Protein 3SL1 (pdb70)

B-factor: mean 31.3, std 12.54, range [13.04, 106.68]

Secondary structure (DSSP, 8-state):
-EEEEEEE---TTSS--SGGGHHHHHHHHTHHHHHHHTT-EEEEEEE----B---STTHHHHHHHHHHHHHHHHHHHTTT-EEEEEESSGGGHHHHHHHHHHH-TT-EEEEE-SS-----TTT-SS--GGGTHHHHHTT---SB-TT-GGGTTSPPPPGGGEEEEEE----HHHHHHHHHTT-EEEEHHHHHHHHHHHHHHHHHHHH-TTS-S-EEEEEEGGGB-TTT---SSS--SS-B-HHHHHHHHHHHHHHS-EEEEEEE---GGG-------TT--SS--TT--HHHHHHHHHHHHHTT----

GO terms:
  GO:0030145 manganese ion binding (F, IDA)
  GO:0042802 identical protein binding (F, IDA)
  GO:0004053 arginase activity (F, IDA)
  GO:0000050 urea cycle (P, IDA)
  GO:0004053 arginase activity (F, EXP)

Sequence (308 aa):
KNVSIIGSPLAAGQPLGGVQLACCDDLRKLGLHNVIDDVLGWKYEDIGNIDNCYYDNIRNIKEIGIFSKNNLFDTMSNELRKKNFVLNIGGDHGVAFSSILSSLQMYQNLRVIWIDAHGDINIPETSPSGNYHGMTLAHTLGLFKKKVPYFEWSENLTYLKPENTAIIIGIRDDIDAYEKIILKKCNINYYTIFDIEKKNGIYNTICTALEKIDPNSNCPIHISLDIDSVDNNVFAPGTGTVAKGGLNYREINLLMMKILAETKRVVSMDLVEYNPSLDEVDKKVHGDSLPILDNATKTGKLCLELIARVLGYDIV

Organism: Plasmodium falciparum (isolate 3D7) (NCBI:txid36329)

Foldseek 3Di:
DEEEEEEEAAAFLDDDHQFSCQVVLLVVQPLPLLCVVLPYHYDYPDYQDWCEDPLATPLQRLLQSLVSLLVVLLVVVVVLHQYEYEYDAQSNVLSVVLSNCQVFVLEAEEEEAQEDLCDESVGDPHSRNSSRNLVVQQVNHDHHYPSNPVVVPTDGDQLQRYEYELYDDYDPVRVVVCVVSPHHYAYLVNCVVPNLVVVLVVVCCRNPVPLPGAYEYEAELLLEACVQQQQFDDHDHRHHYLVNLLVNLLVLLVSVRYRYYYYHGGRQVRFAWPDDDPVLPRSTPGGRGRNSSSVSSSVSSSSPDDDD

CATH classification: 3.40.800.10

Nearest PDB structures (foldseek):
  3mmr-assembly1_A  TM=1.003E+00  e=9.194E-62  Plasmodium falciparum 3D7
  8rim-assembly1_B  TM=9.109E-01  e=2.686E-29  Homo sapiens
  4q3p-assembly4_D  TM=8.895E-01  e=3.005E-29  Schistosoma mansoni
  4q41-assembly4_D  TM=8.906E-01  e=3.980E-28  Schistosoma mansoni
  4q3r-assembly4_D  TM=8.825E-01  e=2.146E-28  Schistosoma mansoni

Structure (mmCIF, N/CA/C/O backbone):
data_3SL1
#
_entry.id   3SL1
#
_cell.length_a   113.181
_cell.length_b   113.181
_cell.length_c   229.616
_cell.angle_alpha   90.00
_cell.angle_beta   90.00
_cell.angle_gamma   120.00
#
_symmetry.space_group_name_H-M   'H 3 2'
#
loop_
_entity.id
_entity.type
_entity.pdbx_description
1 polymer Arginase
2 non-polymer 'MANGANESE (II) ION'
3 non-polymer 6-(dihydroxyboranyl)-2-methyl-L-norleucine
4 water water
#
loop_
_atom_site.group_PDB
_atom_site.id
_atom_site.type_symbol
_atom_site.label_atom_id
_atom_site.label_alt_id
_atom_site.label_comp_id
_atom_site.label_asym_id
_atom_site.label_entity_id
_atom_site.label_seq_id
_atom_site.pdbx_PDB_ins_code
_atom_site.Cartn_x
_atom_site.Cartn_y
_atom_site.Cartn_z
_atom_site.occupancy
_atom_site.B_iso_or_equiv
_atom_site.auth_seq_id
_atom_site.auth_comp_id
_atom_site.auth_asym_id
_atom_site.auth_atom_id
_atom_site.pdbx_PDB_model_num
ATOM 1 N N . LYS A 1 24 ? 66.104 0.814 11.381 1.00 57.53 22 LYS A N 1
ATOM 2 C CA . LYS A 1 24 ? 66.084 -0.080 12.534 1.00 48.15 22 LYS A CA 1
ATOM 3 C C . LYS A 1 24 ? 65.751 0.662 13.827 1.00 44.63 22 LYS A C 1
ATOM 4 O O . LYS A 1 24 ? 66.543 0.670 14.774 1.00 40.04 22 LYS A O 1
ATOM 10 N N . ASN A 1 25 ? 64.577 1.284 13.859 1.00 42.70 23 ASN A N 1
ATOM 11 C CA . ASN A 1 25 ? 64.085 1.945 15.061 1.00 40.63 23 ASN A CA 1
ATOM 12 C C . ASN A 1 25 ? 62.776 1.330 15.500 1.00 34.27 23 ASN A C 1
ATOM 13 O O . ASN A 1 25 ? 61.864 1.161 14.687 1.00 35.98 23 ASN A O 1
ATOM 18 N N . VAL A 1 26 ? 62.678 0.992 16.780 1.00 25.77 24 VAL A N 1
ATOM 19 C CA . VAL A 1 26 ? 61.431 0.451 17.304 1.00 28.70 24 VAL A CA 1
ATOM 20 C C . VAL A 1 26 ? 60.868 1.338 18.411 1.00 31.09 24 VAL A C 1
ATOM 21 O O . VAL A 1 26 ? 61.587 1.745 19.327 1.00 34.92 24 VAL A O 1
ATOM 25 N N . SER A 1 27 ? 59.582 1.653 18.303 1.00 24.12 25 SER A N 1
ATOM 26 C CA . SER A 1 27 ? 58.863 2.317 19.383 1.00 25.42 25 SER A CA 1
ATOM 27 C C . SER A 1 27 ? 58.213 1.243 20.240 1.00 25.00 25 SER A C 1
ATOM 28 O O . SER A 1 27 ? 57.513 0.368 19.721 1.00 27.88 25 SER A O 1
ATOM 31 N N . ILE A 1 28 ? 58.450 1.299 21.546 1.00 22.26 26 ILE A N 1
ATOM 32 C CA . ILE A 1 28 ? 57.844 0.347 22.474 1.00 24.29 26 ILE A CA 1
ATOM 33 C C . ILE A 1 28 ? 56.672 0.997 23.191 1.00 25.56 26 ILE A C 1
ATOM 34 O O . ILE A 1 28 ? 56.832 2.029 23.831 1.00 25.78 26 ILE A O 1
ATOM 39 N N . ILE A 1 29 ? 55.494 0.394 23.079 1.00 22.28 27 ILE A N 1
ATOM 40 C CA . ILE A 1 29 ? 54.321 0.895 23.776 1.00 24.26 27 ILE A CA 1
ATOM 41 C C . ILE A 1 29 ? 53.808 -0.179 24.730 1.00 23.70 27 ILE A C 1
ATOM 42 O O . ILE A 1 29 ? 53.477 -1.287 24.300 1.00 25.48 27 ILE A O 1
ATOM 47 N N . GLY A 1 30 ? 53.742 0.146 26.016 1.00 25.75 28 GLY A N 1
ATOM 48 C CA . GLY A 1 30 ? 53.140 -0.760 26.981 1.00 27.27 28 GLY A CA 1
ATOM 49 C C . GLY A 1 30 ? 51.646 -0.500 27.039 1.00 26.03 28 GLY A C 1
ATOM 50 O O . GLY A 1 30 ? 51.230 0.625 27.289 1.00 27.71 28 GLY A O 1
ATOM 51 N N . SER A 1 31 ? 50.839 -1.533 26.802 1.00 25.05 29 SER A N 1
ATOM 52 C CA . SER A 1 31 ? 49.382 -1.401 26.845 1.00 22.24 29 SER A CA 1
ATOM 53 C C . SER A 1 31 ? 48.771 -2.347 27.882 1.00 24.96 29 SER A C 1
ATOM 54 O O . SER A 1 31 ? 48.210 -3.376 27.534 1.00 20.57 29 SER A O 1
ATOM 57 N N . PRO A 1 32 ? 48.856 -1.977 29.165 1.00 26.32 30 PRO A N 1
ATOM 58 C CA . PRO A 1 32 ? 48.498 -2.887 30.261 1.00 30.93 30 PRO A CA 1
ATOM 59 C C . PRO A 1 32 ? 46.994 -3.024 30.503 1.00 37.34 30 PRO A C 1
ATOM 60 O O . PRO A 1 32 ? 46.568 -3.055 31.653 1.00 39.46 30 PRO A O 1
ATOM 64 N N . LEU A 1 33 ? 46.209 -3.127 29.439 1.00 28.46 31 LEU A N 1
ATOM 65 C CA . LEU A 1 33 ? 44.761 -3.288 29.566 1.00 26.20 31 LEU A CA 1
ATOM 66 C C . LEU A 1 33 ? 44.394 -4.707 30.008 1.00 27.50 31 LEU A C 1
ATOM 67 O O . LEU A 1 33 ? 44.793 -5.682 29.379 1.00 25.44 31 LEU A O 1
ATOM 72 N N . ALA A 1 34 ? 43.620 -4.834 31.080 1.00 25.42 32 ALA A N 1
ATOM 73 C CA . ALA A 1 34 ? 43.247 -6.170 31.535 1.00 29.07 32 ALA A CA 1
ATOM 74 C C . ALA A 1 34 ? 41.728 -6.354 31.554 1.00 37.39 32 ALA A C 1
ATOM 75 O O . ALA A 1 34 ? 41.217 -7.322 32.099 1.00 46.20 32 ALA A O 1
ATOM 77 N N . ALA A 1 35 ? 41.017 -5.416 30.941 1.00 42.88 33 ALA A N 1
ATOM 78 C CA . ALA A 1 35 ? 39.562 -5.342 31.062 1.00 43.12 33 ALA A CA 1
ATOM 79 C C . ALA A 1 35 ? 38.796 -6.202 30.063 1.00 38.92 33 ALA A C 1
ATOM 80 O O . ALA A 1 35 ? 37.583 -6.371 30.191 1.00 44.07 33 ALA A O 1
ATOM 82 N N . GLY A 1 36 ? 39.496 -6.737 29.066 1.00 37.26 34 GLY A N 1
ATOM 83 C CA . GLY A 1 36 ? 38.867 -7.590 28.070 1.00 32.51 34 GLY A CA 1
ATOM 84 C C . GLY A 1 36 ? 38.572 -8.991 28.562 1.00 47.16 34 GLY A C 1
ATOM 85 O O . GLY A 1 36 ? 37.899 -9.755 27.865 1.00 43.73 34 GLY A O 1
ATOM 86 N N . GLN A 1 37 ? 39.065 -9.336 29.756 1.00 30.28 35 GLN A N 1
ATOM 87 C CA . GLN A 1 37 ? 38.835 -10.679 30.289 1.00 41.66 35 GLN A CA 1
ATOM 88 C C . GLN A 1 37 ? 38.858 -10.666 31.807 1.00 50.42 35 GLN A C 1
ATOM 89 O O . GLN A 1 37 ? 39.283 -9.678 32.412 1.00 46.42 35 GLN A O 1
ATOM 95 N N . PRO A 1 38 ? 38.375 -11.749 32.432 1.00 68.64 36 PRO A N 1
ATOM 96 C CA . PRO A 1 38 ? 38.153 -11.734 33.882 1.00 77.96 36 PRO A CA 1
ATOM 97 C C . PRO A 1 38 ? 39.371 -11.282 34.672 1.00 73.80 36 PRO A C 1
ATOM 98 O O . PRO A 1 38 ? 39.276 -10.388 35.513 1.00 72.95 36 PRO A O 1
ATOM 102 N N . LEU A 1 39 ? 40.511 -11.894 34.385 1.00 68.13 37 LEU A N 1
ATOM 103 C CA . LEU A 1 39 ? 41.647 -11.814 35.290 1.00 63.40 37 LEU A CA 1
ATOM 104 C C . LEU A 1 39 ? 42.519 -10.582 35.145 1.00 52.52 37 LEU A C 1
ATOM 105 O O . LEU A 1 39 ? 42.646 -9.994 34.065 1.00 38.00 37 LEU A O 1
ATOM 110 N N . GLY A 1 40 ? 43.097 -10.197 36.273 1.00 46.83 38 GLY A N 1
ATOM 111 C CA . GLY A 1 40 ? 44.276 -9.373 36.295 1.00 50.71 38 GLY A CA 1
ATOM 112 C C . GLY A 1 40 ? 45.442 -10.339 36.155 1.00 52.62 38 GLY A C 1
ATOM 113 O O . GLY A 1 40 ? 45.306 -11.561 36.312 1.00 60.24 38 GLY A O 1
ATOM 114 N N . GLY A 1 41 ? 46.605 -9.774 35.883 1.00 29.96 39 GLY A N 1
ATOM 115 C CA . GLY A 1 41 ? 47.808 -10.522 35.616 1.00 24.73 39 GLY A CA 1
ATOM 116 C C . GLY A 1 41 ? 48.441 -9.899 34.378 1.00 25.61 39 GLY A C 1
ATOM 117 O O . GLY A 1 41 ? 49.582 -9.446 34.422 1.00 26.09 39 GLY A O 1
ATOM 118 N N . VAL A 1 42 ? 47.686 -9.842 33.284 1.00 23.23 40 VAL A N 1
ATOM 119 C CA . VAL A 1 42 ? 48.251 -9.340 32.022 1.00 21.18 40 VAL A CA 1
ATOM 120 C C . VAL A 1 42 ? 48.658 -7.881 32.110 1.00 23.15 40 VAL A C 1
ATOM 121 O O . VAL A 1 42 ? 49.482 -7.423 31.326 1.00 24.52 40 VAL A O 1
ATOM 125 N N . GLN A 1 43 ? 48.095 -7.149 33.070 1.00 24.31 41 GLN A N 1
ATOM 126 C CA . GLN A 1 43 ? 48.445 -5.745 33.243 1.00 22.01 41 GLN A CA 1
ATOM 127 C C . GLN A 1 43 ? 49.904 -5.630 33.686 1.00 28.14 41 GLN A C 1
ATOM 128 O O . GLN A 1 43 ? 50.502 -4.559 33.618 1.00 28.79 41 GLN A O 1
ATOM 134 N N . LEU A 1 44 ? 50.476 -6.743 34.134 1.00 27.06 42 LEU A N 1
ATOM 135 C CA . LEU A 1 44 ? 51.847 -6.752 34.642 1.00 23.76 42 LEU A CA 1
ATOM 136 C C . LEU A 1 44 ? 52.864 -7.109 33.563 1.00 27.87 42 LEU A C 1
ATOM 137 O O . LEU A 1 44 ? 54.066 -7.012 33.787 1.00 25.89 42 LEU A O 1
ATOM 142 N N . ALA A 1 45 ? 52.379 -7.519 32.398 1.00 24.98 43 ALA A N 1
ATOM 143 C CA . ALA A 1 45 ? 53.242 -8.076 31.356 1.00 25.45 43 ALA A CA 1
ATOM 144 C C . ALA A 1 45 ? 54.286 -7.114 30.810 1.00 29.00 43 ALA A C 1
ATOM 145 O O . ALA A 1 45 ? 55.443 -7.492 30.637 1.00 25.44 43 ALA A O 1
ATOM 147 N N . CYS A 1 46 ? 53.881 -5.882 30.518 1.00 23.27 44 CYS A N 1
ATOM 148 C CA A CYS A 1 46 ? 54.765 -4.891 29.910 0.70 28.44 44 CYS A CA 1
ATOM 149 C CA B CYS A 1 46 ? 54.810 -4.960 29.880 0.30 27.73 44 CYS A CA 1
ATOM 150 C C . CYS A 1 46 ? 55.999 -4.634 30.779 1.00 30.87 44 CYS A C 1
ATOM 151 O O . CYS A 1 46 ? 57.138 -4.689 30.323 1.00 27.10 44 CYS A O 1
ATOM 156 N N . ASP A 1 47 ? 55.758 -4.335 32.051 1.00 24.33 45 ASP A N 1
ATOM 157 C CA . ASP A 1 47 ? 56.868 -4.039 32.946 1.00 25.16 45 ASP A CA 1
ATOM 158 C C . ASP A 1 47 ? 57.691 -5.293 33.226 1.00 31.87 45 ASP A C 1
ATOM 159 O O . ASP A 1 47 ? 58.898 -5.213 33.445 1.00 27.20 45 ASP A O 1
ATOM 164 N N . ASP A 1 48 ? 57.043 -6.455 33.209 1.00 26.51 46 ASP A N 1
ATOM 165 C CA . ASP A 1 48 ? 57.775 -7.702 33.414 1.00 29.16 46 ASP A CA 1
ATOM 166 C C . ASP A 1 48 ? 58.781 -7.947 32.289 1.00 26.01 46 ASP A C 1
ATOM 167 O O . ASP A 1 48 ? 59.927 -8.320 32.537 1.00 27.57 46 ASP A O 1
ATOM 172 N N . LEU A 1 49 ? 58.356 -7.740 31.046 1.00 24.01 47 LEU A N 1
ATOM 173 C CA . LEU A 1 49 ? 59.271 -7.937 29.927 1.00 19.77 47 LEU A CA 1
ATOM 174 C C . LEU A 1 49 ? 60.420 -6.935 29.944 1.00 21.85 47 LEU A C 1
ATOM 175 O O . LEU A 1 49 ? 61.540 -7.257 29.554 1.00 25.83 47 LEU A O 1
ATOM 180 N N . ARG A 1 50 ? 60.147 -5.714 30.390 1.00 22.68 48 ARG A N 1
ATOM 181 C CA . ARG A 1 50 ? 61.218 -4.742 30.570 1.00 21.42 48 ARG A CA 1
ATOM 182 C C . ARG A 1 50 ? 62.209 -5.235 31.636 1.00 30.05 48 ARG A C 1
ATOM 183 O O . ARG A 1 50 ? 63.429 -5.189 31.451 1.00 27.15 48 ARG A O 1
ATOM 191 N N . LYS A 1 51 ? 61.676 -5.713 32.752 1.00 27.37 49 LYS A N 1
ATOM 192 C CA . LYS A 1 51 ? 62.520 -6.224 33.833 1.00 33.15 49 LYS A CA 1
ATOM 193 C C . LYS A 1 51 ? 63.377 -7.402 33.361 1.00 30.06 49 LYS A C 1
ATOM 194 O O . LYS A 1 51 ? 64.530 -7.548 33.764 1.00 27.27 49 LYS A O 1
ATOM 200 N N . LEU A 1 52 ? 62.812 -8.240 32.499 1.00 24.25 50 LEU A N 1
ATOM 201 C CA . LEU A 1 52 ? 63.521 -9.426 32.023 1.00 26.48 50 LEU A CA 1
ATOM 202 C C . LEU A 1 52 ? 64.614 -9.108 31.002 1.00 33.45 50 LEU A C 1
ATOM 203 O O . LEU A 1 52 ? 65.477 -9.946 30.732 1.00 32.11 50 LEU A O 1
ATOM 208 N N . GLY A 1 53 ? 64.560 -7.914 30.416 1.00 26.33 51 GLY A N 1
ATOM 209 C CA . GLY A 1 53 ? 65.645 -7.442 29.572 1.00 25.64 51 GLY A CA 1
ATOM 210 C C . GLY A 1 53 ? 65.264 -6.992 28.166 1.00 27.48 51 GLY A C 1
ATOM 211 O O . GLY A 1 53 ? 66.096 -7.025 27.268 1.00 27.84 51 GLY A O 1
ATOM 212 N N . LEU A 1 54 ? 64.018 -6.570 27.972 1.00 27.71 52 LEU A N 1
ATOM 213 C CA . LEU A 1 54 ? 63.574 -6.083 26.660 1.00 26.36 52 LEU A CA 1
ATOM 214 C C . LEU A 1 54 ? 64.578 -5.116 26.017 1.00 24.52 52 LEU A C 1
ATOM 215 O O . LEU A 1 54 ? 64.952 -5.281 24.855 1.00 26.48 52 LEU A O 1
ATOM 220 N N . HIS A 1 55 ? 65.014 -4.105 26.764 1.00 22.31 53 HIS A N 1
ATOM 221 C CA . HIS A 1 55 ? 65.915 -3.103 26.196 1.00 28.02 53 HIS A CA 1
ATOM 222 C C . HIS A 1 55 ? 67.261 -3.697 25.773 1.00 30.29 53 HIS A C 1
ATOM 223 O O . HIS A 1 55 ? 67.767 -3.403 24.688 1.00 28.97 53 HIS A O 1
ATOM 230 N N . ASN A 1 56 ? 67.842 -4.520 26.640 1.00 30.84 54 ASN A N 1
ATOM 231 C CA . ASN A 1 56 ? 69.112 -5.165 26.340 1.00 30.40 54 ASN A CA 1
ATOM 232 C C . ASN A 1 56 ? 69.013 -6.048 25.100 1.00 29.09 54 ASN A C 1
ATOM 233 O O . ASN A 1 56 ? 69.913 -6.056 24.266 1.00 30.94 54 ASN A O 1
ATOM 238 N N . VAL A 1 57 ? 67.913 -6.786 24.984 1.00 27.51 55 VAL A N 1
ATOM 239 C CA . VAL A 1 57 ? 67.676 -7.630 23.814 1.00 24.42 55 VAL A CA 1
ATOM 240 C C . VAL A 1 57 ? 67.634 -6.812 22.520 1.00 29.87 55 VAL A C 1
ATOM 241 O O . VAL A 1 57 ? 68.290 -7.150 21.527 1.00 29.12 55 VAL A O 1
ATOM 245 N N . ILE A 1 58 ? 66.850 -5.740 22.524 1.00 27.10 56 ILE A N 1
ATOM 246 C CA . ILE A 1 58 ? 66.779 -4.861 21.356 1.00 27.16 56 ILE A CA 1
ATOM 247 C C . ILE A 1 58 ? 68.151 -4.281 21.015 1.00 31.67 56 ILE A C 1
ATOM 248 O O . ILE A 1 58 ? 68.544 -4.239 19.843 1.00 29.71 56 ILE A O 1
ATOM 253 N N . ASP A 1 59 ? 68.877 -3.840 22.040 1.00 30.05 57 ASP A N 1
ATOM 254 C CA A ASP A 1 59 ? 70.211 -3.268 21.858 0.50 31.30 57 ASP A CA 1
ATOM 255 C CA B ASP A 1 59 ? 70.200 -3.264 21.840 0.50 31.02 57 ASP A CA 1
ATOM 256 C C . ASP A 1 59 ? 71.153 -4.258 21.180 1.00 33.88 57 ASP A C 1
ATOM 257 O O . ASP A 1 59 ? 71.829 -3.927 20.210 1.00 34.74 57 ASP A O 1
ATOM 266 N N . VAL A 1 60 ? 71.205 -5.481 21.701 1.00 30.61 58 VAL A N 1
ATOM 267 C CA . VAL A 1 60 ? 72.157 -6.456 21.177 1.00 31.82 58 VAL A CA 1
ATOM 268 C C . VAL A 1 60 ? 71.876 -6.825 19.714 1.00 35.64 58 VAL A C 1
ATOM 269 O O . VAL A 1 60 ? 72.779 -7.239 18.987 1.00 35.14 58 VAL A O 1
ATOM 273 N N . LEU A 1 61 ? 70.633 -6.650 19.276 1.00 29.66 59 LEU A N 1
ATOM 274 C CA . LEU A 1 61 ? 70.261 -6.980 17.904 1.00 28.21 59 LEU A CA 1
ATOM 275 C C . LEU A 1 61 ? 70.537 -5.835 16.933 1.00 33.73 59 LEU A C 1
ATOM 276 O O . LEU A 1 61 ? 70.241 -5.939 15.742 1.00 32.48 59 LEU A O 1
ATOM 281 N N . GLY A 1 62 ? 71.088 -4.739 17.445 1.00 35.56 60 GLY A N 1
ATOM 282 C CA . GLY A 1 62 ? 71.488 -3.634 16.594 1.00 38.03 60 GLY A CA 1
ATOM 283 C C . GLY A 1 62 ? 70.362 -2.682 16.241 1.00 39.86 60 GLY A C 1
ATOM 284 O O . GLY A 1 62 ? 70.474 -1.894 15.299 1.00 38.23 60 GLY A O 1
ATOM 285 N N . TRP A 1 63 ? 69.270 -2.758 16.995 1.00 31.80 61 TRP A N 1
ATOM 286 C CA . TRP A 1 63 ? 68.164 -1.825 16.829 1.00 33.12 61 TRP A CA 1
ATOM 287 C C . TRP A 1 63 ? 68.250 -0.705 17.860 1.00 32.62 61 TRP A C 1
ATOM 288 O O . TRP A 1 63 ? 68.831 -0.880 18.926 1.00 34.26 61 TRP A O 1
ATOM 299 N N . LYS A 1 64 ? 67.671 0.445 17.532 1.00 33.05 62 LYS A N 1
ATOM 300 C CA . LYS A 1 64 ? 67.508 1.524 18.496 1.00 33.96 62 LYS A CA 1
ATOM 301 C C . LYS A 1 64 ? 66.043 1.562 18.914 1.00 37.12 62 LYS A C 1
ATOM 302 O O . LYS A 1 64 ? 65.159 1.297 18.103 1.00 40.20 62 LYS A O 1
ATOM 308 N N . TYR A 1 65 ? 65.778 1.879 20.175 1.00 29.84 63 TYR A N 1
ATOM 309 C CA . TYR A 1 65 ? 64.398 1.915 20.642 1.00 29.66 63 TYR A CA 1
ATOM 310 C C . TYR A 1 65 ? 64.032 3.260 21.243 1.00 32.75 63 TYR A C 1
ATOM 311 O O . TYR A 1 65 ? 64.896 4.018 21.678 1.00 28.96 63 TYR A O 1
ATOM 320 N N . GLU A 1 66 ? 62.737 3.551 21.239 1.00 27.80 64 GLU A N 1
ATOM 321 C CA . GLU A 1 66 ? 62.184 4.646 22.018 1.00 27.15 64 GLU A CA 1
ATOM 322 C C . GLU A 1 66 ? 61.062 4.004 22.801 1.00 30.71 64 GLU A C 1
ATOM 323 O O . GLU A 1 66 ? 60.096 3.505 22.222 1.00 29.90 64 GLU A O 1
ATOM 329 N N . ASP A 1 67 ? 61.201 3.981 24.116 1.00 27.98 65 ASP A N 1
ATOM 330 C CA . ASP A 1 67 ? 60.191 3.361 24.956 1.00 28.84 65 ASP A CA 1
ATOM 331 C C . ASP A 1 67 ? 59.238 4.452 25.412 1.00 30.41 65 ASP A C 1
ATOM 332 O O . ASP A 1 67 ? 59.614 5.342 26.172 1.00 29.74 65 ASP A O 1
ATOM 337 N N . ILE A 1 68 ? 58.005 4.383 24.927 1.00 26.49 66 ILE A N 1
ATOM 338 C CA . ILE A 1 68 ? 57.020 5.433 25.154 1.00 34.34 66 ILE A CA 1
ATOM 339 C C . ILE A 1 68 ? 56.365 5.302 26.527 1.00 32.86 66 ILE A C 1
ATOM 340 O O . ILE A 1 68 ? 55.604 6.173 26.943 1.00 35.44 66 ILE A O 1
ATOM 345 N N . GLY A 1 69 ? 56.675 4.213 27.225 1.00 28.70 67 GLY A N 1
ATOM 346 C CA . GLY A 1 69 ? 56.099 3.938 28.534 1.00 32.43 67 GLY A CA 1
ATOM 347 C C . GLY A 1 69 ? 54.802 3.164 28.411 1.00 32.51 67 GLY A C 1
ATOM 348 O O . GLY A 1 69 ? 54.609 2.422 27.450 1.00 28.13 67 GLY A O 1
ATOM 349 N N . ASN A 1 70 ? 53.909 3.328 29.383 1.00 29.88 68 ASN A N 1
ATOM 350 C CA . ASN A 1 70 ? 52.642 2.608 29.371 1.00 29.74 68 ASN A CA 1
ATOM 351 C C . ASN A 1 70 ? 51.460 3.532 29.143 1.00 35.23 68 ASN A C 1
ATOM 352 O O . ASN A 1 70 ? 51.416 4.629 29.698 1.00 36.16 68 ASN A O 1
ATOM 357 N N . ILE A 1 71 ? 50.501 3.083 28.335 1.00 27.29 69 ILE A N 1
ATOM 358 C CA . ILE A 1 71 ? 49.238 3.785 28.196 1.00 30.28 69 ILE A CA 1
ATOM 359 C C . ILE A 1 71 ? 48.564 3.843 29.564 1.00 38.28 69 ILE A C 1
ATOM 360 O O . ILE A 1 71 ? 48.481 2.831 30.266 1.00 34.92 69 ILE A O 1
ATOM 365 N N . ASP A 1 72 ? 48.071 5.015 29.942 1.00 45.58 70 ASP A N 1
ATOM 366 C CA . ASP A 1 72 ? 47.488 5.176 31.273 1.00 65.61 70 ASP A CA 1
ATOM 367 C C . ASP A 1 72 ? 45.979 4.938 31.274 1.00 74.55 70 ASP A C 1
ATOM 368 O O . ASP A 1 72 ? 45.321 5.070 30.241 1.00 73.13 70 ASP A O 1
ATOM 373 N N . ASN A 1 73 ? 45.442 4.584 32.439 1.00 83.03 71 ASN A N 1
ATOM 374 C CA . ASN A 1 73 ? 44.004 4.375 32.600 1.00 85.52 71 ASN A CA 1
ATOM 375 C C . ASN A 1 73 ? 43.641 3.968 34.026 1.00 85.10 71 ASN A C 1
ATOM 376 O O . ASN A 1 73 ? 44.275 3.090 34.613 1.00 83.55 71 ASN A O 1
ATOM 381 N N . CYS A 1 156 ? 20.207 0.644 20.344 1.00 63.96 154 CYS A N 1
ATOM 382 C CA . CYS A 1 156 ? 21.086 1.129 19.282 1.00 63.26 154 CYS A CA 1
ATOM 383 C C . CYS A 1 156 ? 22.558 0.843 19.603 1.00 55.30 154 CYS A C 1
ATOM 384 O O . CYS A 1 156 ? 23.400 0.759 18.705 1.00 49.49 154 CYS A O 1
ATOM 387 N N . TYR A 1 157 ? 22.856 0.708 20.892 1.00 47.93 155 TYR A N 1
ATOM 388 C CA . TYR A 1 157 ? 24.184 0.334 21.360 1.00 45.62 155 TYR A CA 1
ATOM 389 C C . TYR A 1 157 ? 24.121 -1.051 21.981 1.00 48.81 155 TYR A C 1
ATOM 390 O O . TYR A 1 157 ? 23.080 -1.459 22.497 1.00 50.60 155 TYR A O 1
ATOM 399 N N . TYR A 1 158 ? 25.236 -1.775 21.936 1.00 44.82 156 TYR A N 1
ATOM 400 C CA . TYR A 1 158 ? 25.357 -2.999 22.710 1.00 41.60 156 TYR A CA 1
ATOM 401 C C . TYR A 1 158 ? 25.398 -2.625 24.183 1.00 42.19 156 TYR A C 1
ATOM 402 O O . TYR A 1 158 ? 25.956 -1.591 24.552 1.00 40.38 156 TYR A O 1
ATOM 411 N N . ASP A 1 159 ? 24.808 -3.463 25.027 1.00 41.98 157 ASP A N 1
ATOM 412 C CA . ASP A 1 159 ? 24.849 -3.232 26.463 1.00 48.24 157 ASP A CA 1
ATOM 413 C C . ASP A 1 159 ? 25.357 -4.472 27.185 1.00 48.57 157 ASP A C 1
ATOM 414 O O . ASP A 1 159 ? 25.253 -4.576 28.406 1.00 50.04 157 ASP A O 1
ATOM 419 N N . ASN A 1 160 ? 25.918 -5.407 26.424 1.00 43.48 158 ASN A N 1
ATOM 420 C CA . ASN A 1 160 ? 26.322 -6.694 26.980 1.00 41.64 158 ASN A CA 1
ATOM 421 C C . ASN A 1 160 ? 27.813 -7.021 26.823 1.00 41.51 158 ASN A C 1
ATOM 422 O O . ASN A 1 160 ? 28.197 -8.189 26.784 1.00 45.06 158 ASN A O 1
ATOM 427 N N . ILE A 1 161 ? 28.649 -5.994 26.735 1.00 35.40 159 ILE A N 1
ATOM 428 C CA . ILE A 1 161 ? 30.091 -6.202 26.701 1.00 33.94 159 ILE A CA 1
ATOM 429 C C . ILE A 1 161 ? 30.679 -5.758 28.030 1.00 37.00 159 ILE A C 1
ATOM 430 O O . ILE A 1 161 ? 30.570 -4.590 28.395 1.00 35.85 159 ILE A O 1
ATOM 435 N N . ARG A 1 162 ? 31.304 -6.678 28.760 1.00 33.70 160 ARG A N 1
ATOM 436 C CA . ARG A 1 162 ? 31.817 -6.344 30.084 1.00 35.60 160 ARG A CA 1
ATOM 437 C C . ARG A 1 162 ? 32.938 -5.317 30.028 1.00 36.87 160 ARG A C 1
ATOM 438 O O . ARG A 1 162 ? 33.768 -5.339 29.115 1.00 32.81 160 ARG A O 1
ATOM 446 N N . ASN A 1 163 ? 32.942 -4.418 31.009 1.00 34.80 161 ASN A N 1
ATOM 447 C CA . ASN A 1 163 ? 34.022 -3.456 31.206 1.00 38.48 161 ASN A CA 1
ATOM 448 C C . ASN A 1 163 ? 34.269 -2.556 29.999 1.00 41.14 161 ASN A C 1
ATOM 449 O O . ASN A 1 163 ? 35.372 -2.035 29.825 1.00 37.35 161 ASN A O 1
ATOM 454 N N . ILE A 1 164 ? 33.243 -2.356 29.179 1.00 36.09 162 ILE A N 1
ATOM 455 C CA . ILE A 1 164 ? 33.441 -1.696 27.894 1.00 35.18 162 ILE A CA 1
ATOM 456 C C . ILE A 1 164 ? 33.847 -0.225 28.025 1.00 38.07 162 ILE A C 1
ATOM 457 O O . ILE A 1 164 ? 34.537 0.312 27.163 1.00 34.24 162 ILE A O 1
ATOM 462 N N . LYS A 1 165 ? 33.424 0.437 29.096 1.00 35.46 163 LYS A N 1
ATOM 463 C CA . LYS A 1 165 ? 33.814 1.832 29.272 1.00 36.34 163 LYS A CA 1
ATOM 464 C C . LY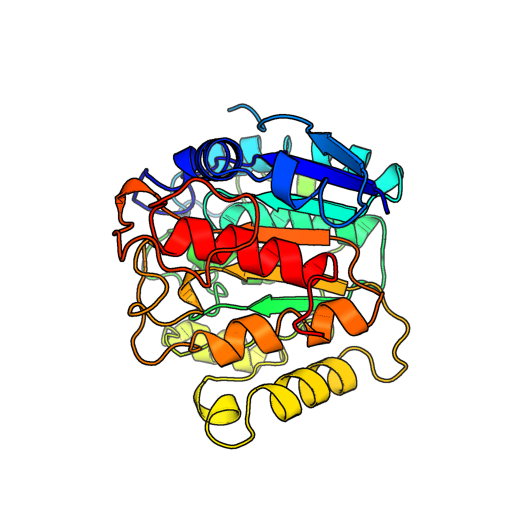S A 1 165 ? 35.328 1.950 29.397 1.00 34.73 163 LYS A C 1
ATOM 465 O O . LYS A 1 165 ? 35.957 2.742 28.694 1.00 38.73 163 LYS A O 1
ATOM 471 N N . GLU A 1 166 ? 35.903 1.164 30.301 1.00 34.86 164 GLU A N 1
ATOM 472 C CA . GLU A 1 166 ? 37.352 1.137 30.497 1.00 34.30 164 GLU A CA 1
ATOM 473 C C . GLU A 1 166 ? 38.076 0.778 29.203 1.00 31.91 164 GLU A C 1
ATOM 474 O O . GLU A 1 166 ? 39.108 1.366 28.869 1.00 29.62 164 GLU A O 1
ATOM 480 N N . ILE A 1 167 ? 37.549 -0.211 28.492 1.00 28.64 165 ILE A N 1
ATOM 481 C CA . ILE A 1 167 ? 38.169 -0.652 27.235 1.00 26.39 165 ILE A CA 1
ATOM 482 C C . ILE A 1 167 ? 38.126 0.455 26.179 1.00 30.44 165 ILE A C 1
ATOM 483 O O . ILE A 1 167 ? 39.116 0.721 25.497 1.00 28.70 165 ILE A O 1
ATOM 488 N N . GLY A 1 168 ? 36.971 1.093 26.046 1.00 30.77 166 GLY A N 1
ATOM 489 C CA . GLY A 1 168 ? 36.780 2.122 25.043 1.00 30.10 166 GLY A CA 1
ATOM 490 C C . GLY A 1 168 ? 37.662 3.330 25.287 1.00 36.24 166 GLY A C 1
ATOM 491 O O . GLY A 1 168 ? 38.268 3.878 24.362 1.00 34.74 166 GLY A O 1
ATOM 492 N N . ILE A 1 169 ? 37.736 3.749 26.543 1.00 32.60 167 ILE A N 1
ATOM 493 C CA . ILE A 1 169 ? 38.548 4.905 26.904 1.00 33.98 167 ILE A CA 1
ATOM 494 C C . ILE A 1 169 ? 40.035 4.595 26.746 1.00 35.93 167 ILE A C 1
ATOM 495 O O . ILE A 1 169 ? 40.797 5.412 26.233 1.00 31.56 167 ILE A O 1
ATOM 500 N N . PHE A 1 170 ? 40.444 3.411 27.185 1.00 30.23 168 PHE A N 1
ATOM 501 C CA . PHE A 1 170 ? 41.823 2.973 26.989 1.00 27.48 168 PHE A CA 1
ATOM 502 C C . PHE A 1 170 ? 42.176 2.923 25.494 1.00 28.30 168 PHE A C 1
ATOM 503 O O . PHE A 1 170 ? 43.266 3.322 25.087 1.00 28.66 168 PHE A O 1
ATOM 511 N N . SER A 1 171 ? 41.259 2.412 24.682 1.00 29.48 169 SER A N 1
ATOM 512 C CA . SER A 1 171 ? 41.536 2.220 23.257 1.00 26.45 169 SER A CA 1
ATOM 513 C C . SER A 1 171 ? 41.743 3.537 22.506 1.00 27.00 169 SER A C 1
ATOM 514 O O . SER A 1 171 ? 42.573 3.619 21.593 1.00 25.66 169 SER A O 1
ATOM 517 N N . LYS A 1 172 ? 40.990 4.567 22.885 1.00 27.75 170 LYS A N 1
ATOM 518 C CA . LYS A 1 172 ? 41.171 5.896 22.291 1.00 30.45 170 LYS A CA 1
ATOM 519 C C . LYS A 1 172 ? 42.605 6.362 22.566 1.00 32.40 170 LYS A C 1
ATOM 520 O O . LYS A 1 172 ? 43.302 6.830 21.668 1.00 30.51 170 LYS A O 1
ATOM 526 N N . ASN A 1 173 ? 43.041 6.230 23.819 1.00 28.42 171 ASN A N 1
ATOM 527 C CA A ASN A 1 173 ? 44.392 6.629 24.201 0.50 32.80 171 ASN A CA 1
ATOM 528 C CA B ASN A 1 173 ? 44.391 6.631 24.199 0.50 32.79 171 ASN A CA 1
ATOM 529 C C . ASN A 1 173 ? 45.461 5.854 23.425 1.00 28.06 171 ASN A C 1
ATOM 530 O O . ASN A 1 173 ? 46.407 6.439 22.893 1.00 30.90 171 ASN A O 1
ATOM 539 N N . LEU A 1 174 ? 45.316 4.534 23.361 1.00 25.20 172 LEU A N 1
ATOM 540 C CA . LEU A 1 174 ? 46.264 3.723 22.597 1.00 25.26 172 LEU A CA 1
ATOM 541 C C . LEU A 1 174 ? 46.256 4.114 21.118 1.00 26.81 172 LEU A C 1
ATOM 542 O O . LEU A 1 174 ? 47.312 4.216 20.483 1.00 25.63 172 LEU A O 1
ATOM 547 N N . PHE A 1 175 ? 45.070 4.331 20.564 1.00 26.10 173 PHE A N 1
ATOM 548 C CA . PHE A 1 175 ? 44.980 4.695 19.144 1.00 27.48 173 PHE A CA 1
ATOM 549 C C . PHE A 1 175 ? 45.760 5.973 18.859 1.00 27.85 173 PHE A C 1
ATOM 550 O O . PHE A 1 175 ? 46.549 6.039 17.910 1.00 27.43 173 PHE A O 1
ATOM 558 N N . ASP A 1 176 ? 45.540 6.984 19.692 1.00 28.28 174 ASP A N 1
ATOM 559 C CA . ASP A 1 176 ? 46.199 8.278 19.516 1.00 32.84 174 ASP A CA 1
ATOM 560 C C . ASP A 1 176 ? 47.711 8.164 19.693 1.00 33.54 174 ASP A C 1
ATOM 561 O O . ASP A 1 176 ? 48.484 8.735 18.924 1.00 28.56 174 ASP A O 1
ATOM 566 N N . THR A 1 177 ? 48.125 7.419 20.711 1.00 28.84 175 THR A N 1
ATOM 567 C CA . THR A 1 177 ? 49.544 7.245 21.009 1.00 27.09 175 THR A CA 1
ATOM 568 C C . THR A 1 177 ? 50.266 6.461 19.915 1.00 25.39 175 THR A C 1
ATOM 569 O O . THR A 1 177 ? 51.345 6.836 19.465 1.00 27.28 175 THR A O 1
ATOM 573 N N . MET A 1 178 ? 49.667 5.362 19.486 1.00 23.73 176 MET A N 1
ATOM 574 C CA . MET A 1 178 ? 50.281 4.549 18.456 1.00 26.20 176 MET A CA 1
ATOM 575 C C . MET A 1 178 ? 50.297 5.262 17.097 1.00 28.00 176 MET A C 1
ATOM 576 O O . MET A 1 178 ? 51.251 5.130 16.333 1.00 24.21 176 MET A O 1
ATOM 581 N N . SER A 1 179 ? 49.249 6.016 16.795 1.00 24.34 177 SER A N 1
ATOM 582 C CA . SER A 1 179 ? 49.222 6.753 15.530 1.00 28.49 177 SER A CA 1
ATOM 583 C C . SER A 1 179 ? 50.451 7.644 15.439 1.00 33.47 177 SER A C 1
ATOM 584 O O . SER A 1 179 ? 51.095 7.748 14.395 1.00 32.81 177 SER A O 1
ATOM 587 N N . ASN A 1 180 ? 50.768 8.291 16.552 1.00 30.56 178 ASN A N 1
ATOM 588 C CA . ASN A 1 180 ? 51.903 9.197 16.607 1.00 33.66 178 ASN A CA 1
ATOM 589 C C . ASN A 1 180 ? 53.237 8.479 16.402 1.00 27.53 178 ASN A C 1
ATOM 590 O O . ASN A 1 180 ? 54.125 9.000 15.734 1.00 31.65 178 ASN A O 1
ATOM 595 N N . GLU A 1 181 ? 53.379 7.281 16.972 1.00 25.83 179 GLU A N 1
ATOM 596 C CA . GLU A 1 181 ? 54.597 6.495 16.785 1.00 24.75 179 GLU A CA 1
ATOM 597 C C . GLU A 1 181 ? 54.719 5.974 15.362 1.00 28.20 179 GLU A C 1
ATOM 598 O O . GLU A 1 181 ? 55.816 5.925 14.808 1.00 27.37 179 GLU A O 1
ATOM 604 N N . LEU A 1 182 ? 53.594 5.552 14.788 1.00 26.07 180 LEU A N 1
ATOM 605 C CA . LEU A 1 182 ? 53.589 5.014 13.431 1.00 28.53 180 LEU A CA 1
ATOM 606 C C . LEU A 1 182 ? 54.061 6.061 12.442 1.00 28.01 180 LEU A C 1
ATOM 607 O O . LEU A 1 182 ? 54.714 5.739 11.444 1.00 31.28 180 LEU A O 1
ATOM 612 N N . ARG A 1 183 ? 53.738 7.319 12.720 1.00 27.74 181 ARG A N 1
ATOM 613 C CA . ARG A 1 183 ? 54.088 8.400 11.797 1.00 30.43 181 ARG A CA 1
ATOM 614 C C . ARG A 1 183 ? 55.594 8.621 11.734 1.00 36.01 181 ARG A C 1
ATOM 615 O O . ARG A 1 183 ? 56.096 9.184 10.769 1.00 30.25 181 ARG A O 1
ATOM 623 N N . LYS A 1 184 ? 56.315 8.149 12.747 1.00 35.29 182 LYS A N 1
ATOM 624 C CA . LYS A 1 184 ? 57.773 8.243 12.750 1.00 34.63 182 LYS A CA 1
ATOM 625 C C . LYS A 1 184 ? 58.407 7.244 11.776 1.00 33.04 182 LYS A C 1
ATOM 626 O O . LYS A 1 184 ? 59.610 7.291 11.521 1.00 33.46 182 LYS A O 1
ATOM 632 N N . LYS A 1 185 ? 57.587 6.341 11.248 1.00 26.06 183 LYS A N 1
ATOM 633 C CA . LYS A 1 185 ? 58.053 5.224 10.422 1.00 25.68 183 LYS A CA 1
ATOM 634 C C . LYS A 1 185 ? 58.970 4.246 11.177 1.00 33.30 183 LYS A C 1
ATOM 635 O O . LYS A 1 185 ? 59.776 3.537 10.572 1.00 34.34 183 LYS A O 1
ATOM 641 N N . ASN A 1 186 ? 58.823 4.218 12.501 1.00 29.70 184 ASN A N 1
ATOM 642 C CA . ASN A 1 186 ? 59.420 3.188 13.346 1.00 26.66 184 ASN A CA 1
ATOM 643 C C . ASN A 1 186 ? 58.609 1.909 13.254 1.00 28.95 184 ASN A C 1
ATOM 644 O O . ASN A 1 186 ? 57.404 1.955 13.041 1.00 26.99 184 ASN A O 1
ATOM 649 N N . PHE A 1 187 ? 59.260 0.767 13.451 1.00 22.50 185 PHE A N 1
ATOM 650 C CA . PHE A 1 187 ? 58.538 -0.452 13.768 1.00 21.51 185 PHE A CA 1
ATOM 651 C C . PHE A 1 187 ? 57.879 -0.208 15.123 1.00 23.55 185 PHE A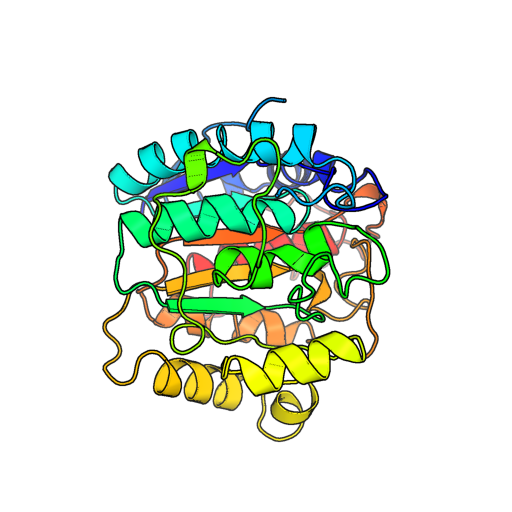 C 1
ATOM 652 O O . PHE A 1 187 ? 58.519 0.311 16.033 1.00 27.88 185 PHE A O 1
ATOM 660 N N . VAL A 1 188 ? 56.598 -0.533 15.257 1.00 19.64 186 VAL A N 1
ATOM 661 C CA . VAL A 1 188 ? 55.916 -0.293 16.532 1.00 18.99 186 VAL A CA 1
ATOM 662 C C . VAL A 1 188 ? 55.590 -1.622 17.205 1.00 23.99 186 VAL A C 1
ATOM 663 O O . VAL A 1 188 ? 54.948 -2.488 16.610 1.00 20.40 186 VAL A O 1
ATOM 667 N N . LEU A 1 189 ? 56.060 -1.777 18.438 1.00 19.57 187 LEU A N 1
ATOM 668 C CA . LEU A 1 189 ? 55.824 -2.992 19.219 1.00 18.47 187 LEU A CA 1
ATOM 669 C C . LEU A 1 189 ? 54.891 -2.670 20.374 1.00 25.40 187 LEU A C 1
ATOM 670 O O . LEU A 1 189 ? 55.258 -1.930 21.278 1.00 25.05 187 LEU A O 1
ATOM 675 N N . ASN A 1 190 ? 53.688 -3.232 20.322 1.00 19.71 188 ASN A N 1
ATOM 676 C CA . ASN A 1 190 ? 52.642 -3.006 21.304 1.00 23.33 188 ASN A CA 1
ATOM 677 C C . ASN A 1 190 ? 52.546 -4.222 22.231 1.00 20.42 188 ASN A C 1
ATOM 678 O O . ASN A 1 190 ? 52.159 -5.305 21.805 1.00 21.61 188 ASN A O 1
ATOM 683 N N . ILE A 1 191 ? 52.918 -4.050 23.494 1.00 19.14 189 ILE A N 1
ATOM 684 C CA . ILE A 1 191 ? 52.929 -5.165 24.440 1.00 19.62 189 ILE A CA 1
ATOM 685 C C . ILE A 1 191 ? 51.725 -5.061 25.385 1.00 23.11 189 ILE A C 1
ATOM 686 O O . ILE A 1 191 ? 51.622 -4.111 26.165 1.00 21.52 189 ILE A O 1
ATOM 691 N N . GLY A 1 192 ? 50.808 -6.024 25.293 1.00 21.57 190 GLY A N 1
ATOM 692 C CA . GLY A 1 192 ? 49.628 -6.056 26.151 1.00 26.16 190 GLY A CA 1
ATOM 693 C C . GLY A 1 192 ? 49.975 -6.594 27.530 1.00 23.86 190 GLY A C 1
ATOM 694 O O . GLY A 1 192 ? 51.130 -6.933 27.772 1.00 23.45 190 GLY A O 1
ATOM 695 N N . GLY A 1 193 ? 48.993 -6.704 28.427 1.00 19.37 191 GLY A N 1
ATOM 696 C CA . GLY A 1 193 ? 47.598 -6.454 28.112 1.00 20.31 191 GLY A CA 1
ATOM 697 C C . GLY A 1 193 ? 46.961 -7.679 27.467 1.00 21.41 191 GLY A C 1
ATOM 698 O O . GLY A 1 193 ? 47.656 -8.532 26.899 1.00 21.18 191 GLY A O 1
ATOM 699 N N . ASP A 1 194 ? 45.640 -7.782 27.570 1.00 22.79 192 ASP A N 1
ATOM 700 C CA . ASP A 1 194 ? 44.912 -8.838 26.878 1.00 23.66 192 ASP A CA 1
ATOM 701 C C . ASP A 1 194 ? 44.685 -8.436 25.415 1.00 21.79 192 ASP A C 1
ATOM 702 O O . ASP A 1 194 ? 45.074 -7.342 24.998 1.00 20.29 192 ASP A O 1
ATOM 707 N N . HIS A 1 195 ? 44.058 -9.306 24.637 1.00 20.17 193 HIS A N 1
ATOM 708 C CA . HIS A 1 195 ? 44.042 -9.092 23.185 1.00 18.59 193 HIS A CA 1
ATOM 709 C C . HIS A 1 195 ? 43.187 -7.912 22.768 1.00 20.59 193 HIS A C 1
ATOM 710 O O . HIS A 1 195 ? 43.186 -7.518 21.607 1.00 21.95 193 HIS A O 1
ATOM 717 N N . GLY A 1 196 ? 42.449 -7.352 23.715 1.00 22.78 194 GLY A N 1
ATOM 718 C CA . GLY A 1 196 ? 41.625 -6.202 23.422 1.00 24.11 194 GLY A CA 1
ATOM 719 C C . GLY A 1 196 ? 42.432 -5.041 22.874 1.00 26.19 194 GLY A C 1
ATOM 720 O O . GLY A 1 196 ? 41.890 -4.183 22.173 1.00 26.38 194 GLY A O 1
ATOM 721 N N . VAL A 1 197 ? 43.726 -5.000 23.188 1.00 22.44 195 VAL A N 1
ATOM 722 C CA . VAL A 1 197 ? 44.568 -3.896 22.729 1.00 22.18 195 VAL A CA 1
ATOM 723 C C . VAL A 1 197 ? 44.816 -3.936 21.215 1.00 24.36 195 VAL A C 1
ATOM 724 O O . VAL A 1 197 ? 45.327 -2.973 20.638 1.00 24.89 195 VAL A O 1
ATOM 728 N N . ALA A 1 198 ? 44.461 -5.042 20.567 1.00 18.86 196 ALA A N 1
ATOM 729 C CA . ALA A 1 198 ? 44.756 -5.179 19.137 1.00 18.23 196 ALA A CA 1
ATOM 730 C C . ALA A 1 198 ? 43.841 -4.315 18.278 1.00 22.93 196 ALA A C 1
ATOM 731 O O . ALA A 1 198 ? 44.180 -4.000 17.141 1.00 22.37 196 ALA A O 1
ATOM 733 N N . PHE A 1 199 ? 42.676 -3.942 18.805 1.00 21.12 197 PHE A N 1
ATOM 734 C CA . PHE A 1 199 ? 41.746 -3.122 18.026 1.00 21.88 197 PHE A CA 1
ATOM 735 C C . PHE A 1 199 ? 42.405 -1.805 17.613 1.00 25.06 197 PHE A C 1
ATOM 736 O O . PHE A 1 199 ? 42.500 -1.492 16.423 1.00 22.97 197 PHE A O 1
ATOM 744 N N . SER A 1 200 ? 42.880 -1.043 18.597 1.00 23.34 198 SER A N 1
ATOM 745 C CA . SER A 1 200 ? 43.486 0.261 18.319 1.00 24.79 198 SER A CA 1
ATOM 746 C C . SER A 1 200 ? 44.820 0.104 17.619 1.00 25.20 198 SER A C 1
ATOM 747 O O . SER A 1 200 ? 45.210 0.940 16.807 1.00 25.18 198 SER A O 1
ATOM 750 N N . SER A 1 201 ? 45.524 -0.973 17.943 1.00 22.83 199 SER A N 1
ATOM 751 C CA . SER A 1 201 ? 46.817 -1.240 17.326 1.00 22.34 199 SER A CA 1
ATOM 752 C C . SER A 1 201 ? 46.650 -1.452 15.828 1.00 23.72 199 SER A C 1
ATOM 753 O O . SER A 1 201 ? 47.299 -0.790 15.002 1.00 25.96 199 SER A O 1
ATOM 756 N N . ILE A 1 202 ? 45.785 -2.391 15.469 1.00 19.48 200 ILE A N 1
ATOM 757 C CA . ILE A 1 202 ? 45.598 -2.707 14.048 1.00 18.07 200 ILE A CA 1
ATOM 758 C C . ILE A 1 202 ? 44.984 -1.518 13.301 1.00 21.22 200 ILE A C 1
ATOM 759 O O . ILE A 1 202 ? 45.426 -1.171 12.195 1.00 23.08 200 ILE A O 1
ATOM 764 N N . LEU A 1 203 ? 43.975 -0.879 13.885 1.00 20.48 201 LEU A N 1
ATOM 765 C CA . LEU A 1 203 ? 43.305 0.195 13.149 1.00 23.43 201 LEU A CA 1
ATOM 766 C C . LEU A 1 203 ? 44.194 1.419 12.982 1.00 27.00 201 LEU A C 1
ATOM 767 O O . LEU A 1 203 ? 44.118 2.098 11.954 1.00 23.49 201 LEU A O 1
ATOM 772 N N . SER A 1 204 ? 45.035 1.714 13.971 1.00 22.14 202 SER A N 1
ATOM 773 C CA . SER A 1 204 ? 45.955 2.841 13.808 1.00 26.93 202 SER A CA 1
ATOM 774 C C . SER A 1 204 ? 46.950 2.521 12.701 1.00 22.02 202 SER A C 1
ATOM 775 O O . SER A 1 204 ? 47.233 3.356 11.841 1.00 23.19 202 SER A O 1
ATOM 778 N N . SER A 1 205 ? 47.474 1.301 12.708 1.00 20.03 203 SER A N 1
ATOM 779 C CA . SER A 1 205 ? 48.432 0.894 11.676 1.00 25.15 203 SER A CA 1
ATOM 780 C C . SER A 1 205 ? 47.771 0.890 10.289 1.00 23.97 203 SER A C 1
ATOM 781 O O . SER A 1 205 ? 48.376 1.293 9.285 1.00 25.82 203 SER A O 1
ATOM 784 N N . LEU A 1 206 ? 46.512 0.466 10.244 1.00 21.91 204 LEU A N 1
ATOM 785 C CA . LEU A 1 206 ? 45.761 0.404 8.989 1.00 23.75 204 LEU A CA 1
ATOM 786 C C . LEU A 1 206 ? 45.448 1.790 8.408 1.00 26.07 204 LEU A C 1
ATOM 787 O O . LEU A 1 206 ? 45.414 1.968 7.186 1.00 28.62 204 LEU A O 1
ATOM 792 N N . GLN A 1 207 ? 45.211 2.782 9.261 1.00 22.67 205 GLN A N 1
ATOM 793 C CA . GLN A 1 207 ? 44.929 4.115 8.724 1.00 26.36 205 GLN A CA 1
ATOM 794 C C . GLN A 1 207 ? 46.167 4.645 7.996 1.00 30.28 205 GLN A C 1
ATOM 795 O O . GLN A 1 207 ? 46.065 5.333 6.978 1.00 31.63 205 GLN A O 1
ATOM 801 N N . MET A 1 208 ? 47.339 4.301 8.511 1.00 25.66 206 MET A N 1
ATOM 802 C CA . MET A 1 208 ? 48.595 4.721 7.904 1.00 32.90 206 MET A CA 1
ATOM 803 C C . MET A 1 208 ? 49.014 3.831 6.733 1.00 34.41 206 MET A C 1
ATOM 804 O O . MET A 1 208 ? 49.483 4.321 5.697 1.00 26.93 206 MET A O 1
ATOM 809 N N . TYR A 1 209 ? 48.861 2.522 6.913 1.00 21.00 207 TYR A N 1
ATOM 810 C CA . TYR A 1 209 ? 49.216 1.543 5.876 1.00 24.01 207 TYR A CA 1
ATOM 811 C C . TYR A 1 209 ? 47.944 0.909 5.325 1.00 24.35 207 TYR A C 1
ATOM 812 O O . TYR A 1 209 ? 47.499 -0.116 5.826 1.00 23.58 207 TYR A O 1
ATOM 821 N N . GLN A 1 210 ? 47.347 1.514 4.301 1.00 21.70 208 GLN A N 1
ATOM 822 C CA . GLN A 1 210 ? 46.006 1.097 3.882 1.00 24.38 208 GLN A CA 1
ATOM 823 C C . GLN A 1 210 ? 45.982 -0.320 3.351 1.00 23.73 208 GLN A C 1
ATOM 824 O O . GLN A 1 210 ? 44.940 -0.985 3.385 1.00 26.24 208 GLN A O 1
ATOM 830 N N . ASN A 1 211 ? 47.122 -0.771 2.842 1.00 21.32 209 ASN A N 1
ATOM 831 C CA . ASN A 1 211 ? 47.236 -2.117 2.302 1.00 20.45 209 ASN A CA 1
ATOM 832 C C . ASN A 1 211 ? 47.820 -3.086 3.320 1.00 20.97 209 ASN A C 1
ATOM 833 O O . ASN A 1 211 ? 48.405 -4.095 2.955 1.00 21.23 209 ASN A O 1
ATOM 838 N N . LEU A 1 212 ? 47.672 -2.761 4.601 1.00 18.65 210 LEU A N 1
ATOM 839 C CA . LEU A 1 212 ? 48.168 -3.637 5.666 1.00 20.04 210 LEU A CA 1
ATOM 840 C C . LEU A 1 212 ? 47.621 -5.060 5.523 1.00 23.42 210 LEU A C 1
ATOM 841 O O . LEU A 1 212 ? 46.458 -5.245 5.165 1.00 24.20 210 LEU A O 1
ATOM 846 N N . ARG A 1 213 ? 48.462 -6.055 5.804 1.00 17.23 211 ARG A N 1
ATOM 847 C CA . ARG A 1 213 ? 48.017 -7.442 5.913 1.00 16.10 211 ARG A CA 1
ATOM 848 C C . ARG A 1 213 ? 48.266 -7.886 7.351 1.00 18.60 211 ARG A C 1
ATOM 849 O O . ARG A 1 213 ? 49.332 -7.632 7.905 1.00 20.19 211 ARG A O 1
ATOM 857 N N . VAL A 1 214 ? 47.280 -8.538 7.948 1.00 17.77 212 VAL A N 1
ATOM 858 C CA . VAL A 1 214 ? 47.365 -8.891 9.374 1.00 16.63 212 VAL A CA 1
ATOM 859 C C . VAL A 1 214 ? 47.493 -10.395 9.538 1.00 18.48 212 VAL A C 1
ATOM 860 O O . VAL A 1 214 ? 46.727 -11.161 8.943 1.00 20.56 212 VAL A O 1
ATOM 864 N N . ILE A 1 215 ? 48.480 -10.814 10.327 1.00 16.26 213 ILE A N 1
ATOM 865 C CA . ILE A 1 215 ? 48.661 -12.219 10.677 1.00 14.43 213 ILE A CA 1
ATOM 866 C C . ILE A 1 215 ? 48.315 -12.326 12.152 1.00 17.18 213 ILE A C 1
ATOM 867 O O . ILE A 1 215 ? 49.014 -11.764 12.994 1.00 17.00 213 ILE A O 1
ATOM 872 N N . TRP A 1 216 ? 47.226 -13.026 12.446 1.00 14.67 214 TRP A N 1
ATOM 873 C CA . TRP A 1 216 ? 46.673 -13.111 13.799 1.00 16.09 214 TRP A CA 1
ATOM 874 C C . TRP A 1 216 ? 46.997 -14.520 14.304 1.00 17.80 214 TRP A C 1
ATOM 875 O O . TRP A 1 216 ? 46.486 -15.506 13.784 1.00 17.40 214 TRP A O 1
ATOM 886 N N . ILE A 1 217 ? 47.876 -14.621 15.298 1.00 14.24 215 ILE A N 1
ATOM 887 C CA . ILE A 1 217 ? 48.400 -15.918 15.715 1.00 13.78 215 ILE A CA 1
ATOM 888 C C . ILE A 1 217 ? 47.805 -16.229 17.076 1.00 15.36 215 ILE A C 1
ATOM 889 O O . ILE A 1 217 ? 48.059 -15.510 18.029 1.00 15.46 215 ILE A O 1
ATOM 894 N N . ASP A 1 218 ? 47.002 -17.286 17.171 1.00 14.46 216 ASP A N 1
ATOM 895 C CA . ASP A 1 218 ? 46.146 -17.426 18.345 1.00 17.30 216 ASP A CA 1
ATOM 896 C C . ASP A 1 218 ? 45.579 -18.836 18.373 1.00 18.64 216 ASP A C 1
ATOM 897 O O . ASP A 1 218 ? 45.346 -19.429 17.322 1.00 17.88 216 ASP A O 1
ATOM 902 N N . ALA A 1 219 ? 45.360 -19.380 19.571 1.00 15.67 217 ALA A N 1
ATOM 903 C CA . ALA A 1 219 ? 44.627 -20.631 19.703 1.00 13.93 217 ALA A CA 1
ATOM 904 C C . ALA A 1 219 ? 43.154 -20.405 19.396 1.00 16.61 217 ALA A C 1
ATOM 905 O O . ALA A 1 219 ? 42.428 -21.354 19.099 1.00 18.18 217 ALA A O 1
ATOM 907 N N . HIS A 1 220 ? 42.721 -19.145 19.492 1.00 17.12 218 HIS A N 1
ATOM 908 C CA . HIS A 1 220 ? 41.306 -18.782 19.431 1.00 18.49 218 HIS A CA 1
ATOM 909 C C . HIS A 1 220 ? 41.033 -17.853 18.261 1.00 18.20 218 HIS A C 1
ATOM 910 O O . HIS A 1 220 ? 41.950 -17.247 17.733 1.00 21.06 218 HIS A O 1
ATOM 917 N N . GLY A 1 221 ? 39.767 -17.728 17.875 1.00 21.62 219 GLY A N 1
ATOM 918 C CA . GLY A 1 221 ? 39.398 -16.856 16.769 1.00 20.13 219 GLY A CA 1
ATOM 919 C C . GLY A 1 221 ? 39.200 -15.411 17.193 1.00 23.97 219 GLY A C 1
ATOM 920 O O . GLY A 1 221 ? 39.384 -14.492 16.392 1.00 22.96 219 GLY A O 1
ATOM 921 N N . ASP A 1 222 ? 38.835 -15.214 18.459 1.00 19.11 220 ASP A N 1
ATOM 922 C CA . ASP A 1 222 ? 38.491 -13.889 18.976 1.00 22.99 220 ASP A CA 1
ATOM 923 C C . ASP A 1 222 ? 37.513 -13.184 18.054 1.00 24.73 220 ASP A C 1
ATOM 924 O O . ASP A 1 222 ? 37.559 -11.962 17.894 1.00 20.47 220 ASP A O 1
ATOM 929 N N . ILE A 1 223 ? 36.609 -13.962 17.469 1.00 19.09 221 ILE A N 1
ATOM 930 C CA . ILE A 1 223 ? 35.753 -13.435 16.420 1.00 20.35 221 ILE A CA 1
ATOM 931 C C . ILE A 1 223 ? 34.269 -13.596 16.767 1.00 26.12 221 ILE A C 1
ATOM 932 O O . ILE A 1 223 ? 33.404 -13.576 15.892 1.00 27.14 221 ILE A O 1
ATOM 937 N N . ASN A 1 224 ? 33.974 -13.746 18.059 1.00 25.94 222 ASN A N 1
ATOM 938 C CA . ASN A 1 224 ? 32.596 -13.596 18.514 1.00 27.56 222 ASN A CA 1
ATOM 939 C C . ASN A 1 224 ? 32.144 -12.162 18.343 1.00 28.18 222 ASN A C 1
ATOM 940 O O . ASN A 1 224 ? 32.963 -11.246 18.383 1.00 25.04 222 ASN A O 1
ATOM 945 N N . ILE A 1 225 ? 30.843 -11.969 18.136 1.00 27.91 223 ILE A N 1
ATOM 946 C CA . ILE A 1 225 ? 30.245 -10.648 18.268 1.00 30.77 223 ILE A CA 1
ATOM 947 C C . ILE A 1 225 ? 29.460 -10.652 19.589 1.00 32.12 223 ILE A C 1
ATOM 948 O O . ILE A 1 225 ? 29.237 -11.713 20.165 1.00 34.70 223 ILE A O 1
ATOM 953 N N . PRO A 1 226 ? 29.063 -9.473 20.091 1.00 32.64 224 PRO A N 1
ATOM 954 C CA . PRO A 1 226 ? 28.452 -9.467 21.432 1.00 32.87 224 PRO A CA 1
ATOM 955 C C . PRO A 1 226 ? 27.224 -10.370 21.538 1.00 40.71 224 PRO A C 1
ATOM 956 O O . PRO A 1 226 ? 26.975 -10.941 22.604 1.00 41.90 224 PRO A O 1
ATOM 960 N N . GLU A 1 227 ? 26.479 -10.515 20.447 1.00 39.45 225 GLU A N 1
ATOM 961 C CA . GLU A 1 227 ? 25.278 -11.339 20.473 1.00 46.78 225 GLU A CA 1
ATOM 962 C C . GLU A 1 227 ? 25.559 -12.845 20.415 1.00 48.16 225 GLU A C 1
ATOM 963 O O . GLU A 1 227 ? 24.650 -13.652 20.607 1.00 50.48 225 GLU A O 1
ATOM 969 N N . THR A 1 228 ? 26.812 -13.228 20.169 1.00 43.48 226 THR A N 1
ATOM 970 C CA . THR A 1 228 ? 27.168 -14.649 20.127 1.00 39.92 226 THR A CA 1
ATOM 971 C C . THR A 1 228 ? 28.134 -15.059 21.234 1.00 39.89 226 THR A C 1
ATOM 972 O O . THR A 1 228 ? 28.330 -16.248 21.477 1.00 40.94 226 THR A O 1
ATOM 976 N N . SER A 1 229 ? 28.748 -14.080 21.890 1.00 34.60 227 SER A N 1
ATOM 977 C CA . SER A 1 229 ? 29.737 -14.368 22.924 1.00 34.29 227 SER A CA 1
ATOM 978 C C . SER A 1 229 ? 29.107 -15.125 24.082 1.00 35.50 227 SER A C 1
ATOM 979 O O . SER A 1 229 ? 28.068 -14.717 24.601 1.00 39.78 227 SER A O 1
ATOM 982 N N . PRO A 1 230 ? 29.741 -16.224 24.498 1.00 38.78 228 PRO A N 1
ATOM 983 C CA . PRO A 1 230 ? 29.277 -16.962 25.676 1.00 43.32 228 PRO A CA 1
ATOM 984 C C . PRO A 1 230 ? 29.751 -16.318 26.980 1.00 48.33 228 PRO A C 1
ATOM 985 O O . PRO A 1 230 ? 29.267 -16.690 28.046 1.00 53.38 228 PRO A O 1
ATOM 989 N N . SER A 1 231 ? 30.671 -15.360 26.894 1.00 42.43 229 SER A N 1
ATOM 990 C CA . SER A 1 231 ? 31.329 -14.821 28.083 1.00 41.93 229 SER A CA 1
ATOM 991 C C . SER A 1 231 ? 31.065 -13.338 28.312 1.00 43.16 229 SER A C 1
ATOM 992 O O . SER A 1 231 ? 31.112 -12.866 29.448 1.00 41.30 229 SER A O 1
ATOM 995 N N . GLY A 1 232 ? 30.817 -12.602 27.232 1.00 37.07 230 GLY A N 1
ATOM 996 C CA . GLY A 1 232 ? 30.747 -11.152 27.295 1.00 38.42 230 GLY A CA 1
ATOM 997 C C . GLY A 1 232 ? 32.121 -10.516 27.462 1.00 31.74 230 GLY A C 1
ATOM 998 O O . GLY A 1 232 ? 32.235 -9.303 27.659 1.00 32.91 230 GLY A O 1
ATOM 999 N N . ASN A 1 233 ? 33.167 -11.336 27.393 1.00 31.10 231 ASN A N 1
ATOM 1000 C CA . ASN A 1 233 ? 34.537 -10.840 27.492 1.00 26.26 231 ASN A CA 1
ATOM 1001 C C . ASN A 1 233 ? 35.024 -10.310 26.150 1.00 28.21 231 ASN A C 1
ATOM 1002 O O . ASN A 1 233 ? 35.049 -11.039 25.159 1.00 27.06 231 ASN A O 1
ATOM 1007 N N . TYR A 1 234 ? 35.431 -9.048 26.138 1.00 27.54 232 TYR A N 1
ATOM 1008 C CA . TYR A 1 234 ? 35.792 -8.370 24.895 1.00 24.53 232 TYR A CA 1
ATOM 1009 C C . TYR A 1 234 ? 36.989 -8.998 24.164 1.00 23.44 232 TYR A C 1
ATOM 1010 O O . TYR A 1 234 ? 37.034 -9.004 22.937 1.00 23.56 232 TYR A O 1
ATOM 1019 N N . HIS A 1 235 ? 37.955 -9.540 24.901 1.00 24.28 233 HIS A N 1
ATOM 1020 C CA . HIS A 1 235 ? 39.131 -10.099 24.232 1.00 21.92 233 HIS A CA 1
ATOM 1021 C C . HIS A 1 235 ? 38.769 -11.290 23.331 1.00 23.32 233 HIS A C 1
ATOM 1022 O O . HIS A 1 235 ? 39.565 -11.709 22.487 1.00 27.01 233 HIS A O 1
ATOM 1029 N N . GLY A 1 236 ? 37.562 -11.823 23.498 1.00 24.90 234 GLY A N 1
ATOM 1030 C CA . GLY A 1 236 ? 37.089 -12.898 22.641 1.00 24.32 234 GLY A CA 1
ATOM 1031 C C . GLY A 1 236 ? 36.304 -12.376 21.445 1.00 25.13 234 GLY A C 1
ATOM 1032 O O . GLY A 1 236 ? 35.756 -13.157 20.665 1.00 24.95 234 GLY A O 1
ATOM 1033 N N . MET A 1 237 ? 36.244 -11.054 21.308 1.00 22.70 235 MET A N 1
ATOM 1034 C CA . MET A 1 237 ? 35.496 -10.408 20.217 1.00 23.99 235 MET A CA 1
ATOM 1035 C C . MET A 1 237 ? 36.370 -9.457 19.409 1.00 26.42 235 MET A C 1
ATOM 1036 O O . MET A 1 237 ? 35.926 -8.899 18.405 1.00 25.11 235 MET A O 1
ATOM 1041 N N . THR A 1 238 ? 37.601 -9.242 19.860 1.00 21.09 236 THR A N 1
ATOM 1042 C CA . THR A 1 238 ? 38.417 -8.165 19.295 1.00 22.59 236 THR A CA 1
ATOM 1043 C C . THR A 1 238 ? 38.630 -8.236 17.780 1.00 23.36 236 THR A C 1
ATOM 1044 O O . THR A 1 238 ? 38.614 -7.209 17.100 1.00 21.31 236 THR A O 1
ATOM 1048 N N . LEU A 1 239 ? 38.847 -9.435 17.254 1.00 22.37 237 LEU A N 1
ATOM 1049 C CA . LEU A 1 239 ? 39.063 -9.573 15.822 1.00 23.72 237 LEU A CA 1
ATOM 1050 C C . LEU A 1 239 ? 37.782 -9.245 15.051 1.00 22.70 237 LEU A C 1
ATOM 1051 O O . LEU A 1 239 ? 37.819 -8.552 14.028 1.00 22.34 237 LEU A O 1
ATOM 1056 N N . ALA A 1 240 ? 36.646 -9.722 15.546 1.00 22.72 238 ALA A N 1
ATOM 1057 C CA . ALA A 1 240 ? 35.365 -9.409 14.905 1.00 23.35 238 ALA A CA 1
ATOM 1058 C C . ALA A 1 240 ? 35.128 -7.903 14.882 1.00 24.62 238 ALA A C 1
ATOM 1059 O O . ALA A 1 240 ? 34.654 -7.360 13.885 1.00 26.95 238 ALA A O 1
ATOM 1061 N N . HIS A 1 241 ? 35.454 -7.232 15.985 1.00 22.19 239 HIS A N 1
ATOM 1062 C CA . HIS A 1 241 ? 35.288 -5.777 16.075 1.00 25.07 239 HIS A CA 1
ATOM 1063 C C . HIS A 1 241 ? 36.169 -5.067 15.048 1.00 24.04 239 HIS A C 1
ATOM 1064 O O . HIS A 1 241 ? 35.733 -4.154 14.338 1.00 26.18 239 HIS A O 1
ATOM 1071 N N . THR A 1 242 ? 37.413 -5.519 14.966 1.00 23.48 240 THR A N 1
ATOM 1072 C CA . THR A 1 242 ? 38.408 -4.943 14.075 1.00 22.40 240 THR A CA 1
ATOM 1073 C C . THR A 1 242 ? 38.021 -5.161 12.610 1.00 24.31 240 THR A C 1
ATOM 1074 O O . THR A 1 242 ? 38.325 -4.338 11.746 1.00 24.52 240 THR A O 1
ATOM 1078 N N . LEU A 1 243 ? 37.337 -6.269 12.340 1.00 23.33 241 LEU A N 1
ATOM 1079 C CA . LEU A 1 243 ? 36.934 -6.616 10.973 1.00 22.52 241 LEU A CA 1
ATOM 1080 C C . LEU A 1 243 ? 35.629 -5.936 10.548 1.00 27.52 241 LEU A C 1
ATOM 1081 O O . LEU A 1 243 ? 35.134 -6.182 9.452 1.00 27.83 241 LEU A O 1
ATOM 1086 N N . GLY A 1 244 ? 35.067 -5.107 11.420 1.00 26.36 242 GLY A N 1
ATOM 1087 C CA . GLY A 1 244 ? 33.823 -4.413 11.128 1.00 30.37 242 GLY A CA 1
ATOM 1088 C C . GLY A 1 244 ? 32.596 -5.306 11.206 1.00 34.70 242 GLY A C 1
ATOM 1089 O O . GLY A 1 244 ? 31.591 -5.034 10.561 1.00 30.37 242 GLY A O 1
ATOM 1090 N N . LEU A 1 245 ? 32.665 -6.367 12.009 1.00 27.57 243 LEU A N 1
ATOM 1091 C CA . LEU A 1 245 ? 31.581 -7.337 12.057 1.00 29.64 243 LEU A CA 1
ATOM 1092 C C . LEU A 1 245 ? 30.507 -6.990 13.085 1.00 33.89 243 LEU A C 1
ATOM 1093 O O . LEU A 1 245 ? 29.432 -7.586 13.076 1.00 37.06 243 LEU A O 1
ATOM 1098 N N . PHE A 1 246 ? 30.795 -6.042 13.971 1.00 34.61 244 PHE A N 1
ATOM 1099 C CA . PHE A 1 246 ? 29.819 -5.648 14.987 1.00 32.05 244 PHE A CA 1
ATOM 1100 C C . PHE A 1 246 ? 28.614 -4.993 14.307 1.00 43.65 244 PHE A C 1
ATOM 1101 O O . PHE A 1 246 ? 28.771 -4.248 13.335 1.00 41.05 244 PHE A O 1
ATOM 1109 N N . LYS A 1 247 ? 27.416 -5.268 14.816 1.00 42.47 245 LYS A N 1
ATOM 1110 C CA . LYS A 1 247 ? 26.196 -4.8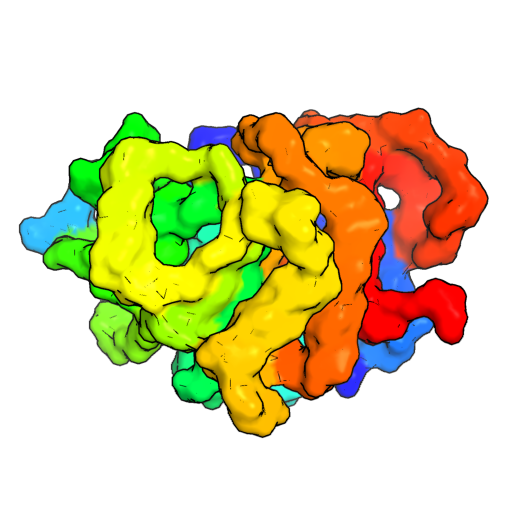08 14.155 1.00 46.64 245 LYS A CA 1
ATOM 1111 C C . LYS A 1 247 ? 25.527 -3.603 14.826 1.00 52.83 245 LYS A C 1
ATOM 1112 O O . LYS A 1 247 ? 24.684 -2.943 14.222 1.00 58.27 245 LYS A O 1
ATOM 1118 N N . LYS A 1 248 ? 25.910 -3.312 16.064 1.00 43.91 246 LYS A N 1
ATOM 1119 C CA . LYS A 1 248 ? 25.407 -2.132 16.763 1.00 44.06 246 LYS A CA 1
ATOM 1120 C C . LYS A 1 248 ? 26.587 -1.273 17.203 1.00 39.99 246 LYS A C 1
ATOM 1121 O O . LYS A 1 248 ? 27.739 -1.667 17.033 1.00 37.59 246 LYS A O 1
ATOM 1127 N N . LYS A 1 249 ? 26.304 -0.104 17.767 1.00 41.39 247 LYS A N 1
ATOM 1128 C CA . LYS A 1 249 ? 27.358 0.781 18.253 1.00 41.97 247 LYS A CA 1
ATOM 1129 C C . LYS A 1 249 ? 27.935 0.267 19.565 1.00 41.99 247 LYS A C 1
ATOM 1130 O O . LYS A 1 249 ? 27.255 -0.421 20.325 1.00 44.28 247 LYS A O 1
ATOM 1136 N N . VAL A 1 250 ? 29.191 0.606 19.833 1.00 40.57 248 VAL A N 1
ATOM 1137 C CA . VAL A 1 250 ? 29.833 0.197 21.074 1.00 36.27 248 VAL A CA 1
ATOM 1138 C C . VAL A 1 250 ? 30.031 1.405 21.971 1.00 39.89 248 VAL A C 1
ATOM 1139 O O . VAL A 1 250 ? 30.612 2.403 21.556 1.00 37.08 248 VAL A O 1
ATOM 1143 N N . PRO A 1 251 ? 29.541 1.324 23.214 1.00 42.73 249 PRO A N 1
ATOM 1144 C CA . PRO A 1 251 ? 29.730 2.449 24.134 1.00 43.18 249 PRO A CA 1
ATOM 1145 C C . PRO A 1 251 ? 31.206 2.821 24.270 1.00 37.65 249 PRO A C 1
ATOM 1146 O O . PRO A 1 251 ? 32.054 1.930 24.392 1.00 34.04 249 PRO A O 1
ATOM 1150 N N . TYR A 1 252 ? 31.496 4.122 24.229 1.00 37.75 250 TYR A N 1
ATOM 1151 C CA . TYR A 1 252 ? 32.845 4.650 24.445 1.00 37.42 250 TYR A CA 1
ATOM 1152 C C . TYR A 1 252 ? 33.805 4.372 23.291 1.00 35.76 250 TYR A C 1
ATOM 1153 O O . TYR A 1 252 ? 35.018 4.513 23.440 1.00 33.82 250 TYR A O 1
ATOM 1162 N N . PHE A 1 253 ? 33.248 3.993 22.146 1.00 36.14 251 PHE A N 1
ATOM 1163 C CA . PHE A 1 253 ? 34.031 3.798 20.930 1.00 33.06 251 PHE A CA 1
ATOM 1164 C C . PHE A 1 253 ? 33.612 4.768 19.826 1.00 38.72 251 PHE A C 1
ATOM 1165 O O . PHE A 1 253 ? 33.955 4.574 18.663 1.00 34.82 251 PHE A O 1
ATOM 1173 N N . GLU A 1 254 ? 32.872 5.817 20.182 1.00 36.02 252 GLU A N 1
ATOM 1174 C CA . GLU A 1 254 ? 32.425 6.775 19.171 1.00 38.77 252 GLU A CA 1
ATOM 1175 C C . GLU A 1 254 ? 33.596 7.337 18.360 1.00 37.71 252 GLU A C 1
ATOM 1176 O O . GLU A 1 254 ? 33.476 7.572 17.156 1.00 35.58 252 GLU A O 1
ATOM 1182 N N . TRP A 1 255 ? 34.727 7.547 19.027 1.00 36.08 253 TRP A N 1
ATOM 1183 C CA . TRP A 1 255 ? 35.939 8.041 18.371 1.00 37.90 253 TRP A CA 1
ATOM 1184 C C . TRP A 1 255 ? 36.391 7.162 17.197 1.00 37.59 253 TRP A C 1
ATOM 1185 O O . TRP A 1 255 ? 37.148 7.611 16.329 1.00 39.48 253 TRP A O 1
ATOM 1196 N N . SER A 1 256 ? 35.932 5.912 17.167 1.00 31.18 254 SER A N 1
ATOM 1197 C CA . SER A 1 256 ? 36.408 4.951 16.166 1.00 33.64 254 SER A CA 1
ATOM 1198 C C . SER A 1 256 ? 35.452 4.776 14.991 1.00 34.60 254 SER A C 1
ATOM 1199 O O . SER A 1 256 ? 35.772 4.096 14.009 1.00 32.01 254 SER A O 1
ATOM 1202 N N . GLU A 1 257 ? 34.278 5.391 15.087 1.00 32.90 255 GLU A N 1
ATOM 1203 C CA . GLU A 1 257 ? 33.184 5.076 14.169 1.00 38.29 255 GLU A CA 1
ATOM 1204 C C . GLU A 1 257 ? 33.442 5.428 12.709 1.00 37.15 255 GLU A C 1
ATOM 1205 O O . GLU A 1 257 ? 32.829 4.841 11.815 1.00 39.67 255 GLU A O 1
ATOM 1211 N N . ASN A 1 258 ? 34.346 6.367 12.458 1.00 34.35 256 ASN A N 1
ATOM 1212 C CA . ASN A 1 258 ? 34.642 6.754 11.085 1.00 34.84 256 ASN A CA 1
ATOM 1213 C C . ASN A 1 258 ? 35.958 6.202 10.549 1.00 36.24 256 ASN A C 1
ATOM 1214 O O . ASN A 1 258 ? 36.418 6.607 9.482 1.00 38.52 256 ASN A O 1
ATOM 1219 N N . LEU A 1 259 ? 36.564 5.270 11.279 1.00 31.54 257 LEU A N 1
ATOM 1220 C CA . LEU A 1 259 ? 37.812 4.673 10.824 1.00 28.19 257 LEU A CA 1
ATOM 1221 C C . LEU A 1 259 ? 37.556 3.646 9.726 1.00 31.15 257 LEU A C 1
ATOM 1222 O O . LEU A 1 259 ? 36.461 3.100 9.614 1.00 34.05 257 LEU A O 1
ATOM 1227 N N . THR A 1 260 ? 38.567 3.390 8.907 1.00 28.78 258 THR A N 1
ATOM 1228 C CA . THR A 1 260 ? 38.509 2.280 7.969 1.00 25.61 258 THR A CA 1
ATOM 1229 C C . THR A 1 260 ? 38.810 0.976 8.711 1.00 29.57 258 THR A C 1
ATOM 1230 O O . THR A 1 260 ? 39.813 0.888 9.416 1.00 26.53 258 THR A O 1
ATOM 1234 N N . TYR A 1 261 ? 37.948 -0.028 8.553 1.00 25.80 259 TYR A N 1
ATOM 1235 C CA . TYR A 1 261 ? 38.115 -1.300 9.266 1.00 28.08 259 TYR A CA 1
ATOM 1236 C C . TYR A 1 261 ? 38.935 -2.305 8.471 1.00 26.13 259 TYR A C 1
ATOM 1237 O O . TYR A 1 261 ? 39.100 -2.161 7.266 1.00 26.30 259 TYR A O 1
ATOM 1246 N N . LEU A 1 262 ? 39.450 -3.324 9.155 1.00 20.38 260 LEU A N 1
ATOM 1247 C CA . LEU A 1 262 ? 40.236 -4.372 8.504 1.00 18.84 260 LEU A CA 1
ATOM 1248 C C . LEU A 1 262 ? 39.319 -5.249 7.656 1.00 25.41 260 LEU A C 1
ATOM 1249 O O . LEU A 1 262 ? 38.183 -5.514 8.046 1.00 25.20 260 LEU A O 1
ATOM 1254 N N . LYS A 1 263 ? 39.809 -5.706 6.507 1.00 25.41 261 LYS A N 1
ATOM 1255 C CA . LYS A 1 263 ? 39.061 -6.648 5.670 1.00 26.07 261 LYS A CA 1
ATOM 1256 C C . LYS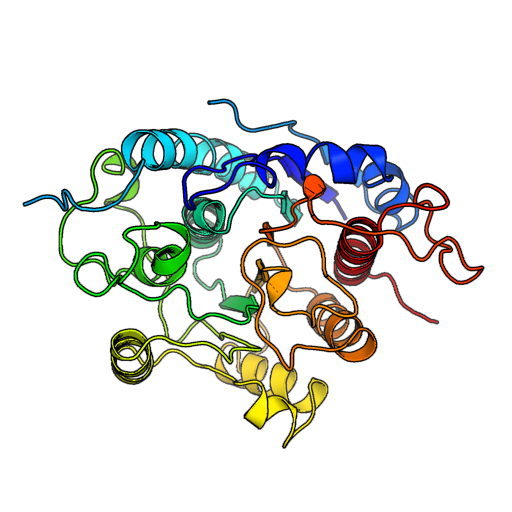 A 1 263 ? 39.492 -8.094 5.902 1.00 23.26 261 LYS A C 1
ATOM 1257 O O . LYS A 1 263 ? 40.687 -8.391 5.965 1.00 23.64 261 LYS A O 1
ATOM 1263 N N . PRO A 1 264 ? 38.513 -9.005 6.013 1.00 26.38 262 PRO A N 1
ATOM 1264 C CA . PRO A 1 264 ? 38.770 -10.434 6.234 1.00 22.95 262 PRO A CA 1
ATOM 1265 C C . PRO A 1 264 ? 39.707 -11.046 5.195 1.00 25.86 262 PRO A C 1
ATOM 1266 O O . PRO A 1 264 ? 40.576 -11.842 5.536 1.00 22.69 262 PRO A O 1
ATOM 1270 N N . GLU A 1 265 ? 39.542 -10.669 3.934 1.00 25.05 263 GLU A N 1
ATOM 1271 C CA . GLU A 1 265 ? 40.388 -11.227 2.888 1.00 25.61 263 GLU A CA 1
ATOM 1272 C C . GLU A 1 265 ? 41.839 -10.757 3.016 1.00 25.71 263 GLU A C 1
ATOM 1273 O O . GLU A 1 265 ? 42.745 -11.354 2.435 1.00 27.47 263 GLU A O 1
ATOM 1279 N N . ASN A 1 266 ? 42.069 -9.700 3.789 1.00 23.71 264 ASN A N 1
ATOM 1280 C CA . ASN A 1 266 ? 43.436 -9.219 4.014 1.00 20.38 264 ASN A CA 1
ATOM 1281 C C . ASN A 1 266 ? 44.043 -9.720 5.326 1.00 22.77 264 ASN A C 1
ATOM 1282 O O . ASN A 1 266 ? 45.072 -9.216 5.785 1.00 22.74 264 ASN A O 1
ATOM 1287 N N . THR A 1 267 ? 43.404 -10.724 5.910 1.00 18.15 265 THR A N 1
ATOM 1288 C CA . THR A 1 267 ? 43.813 -11.249 7.219 1.00 17.53 265 THR A CA 1
ATOM 1289 C C . THR A 1 267 ? 44.021 -12.751 7.169 1.00 19.45 265 THR A C 1
ATOM 1290 O O . THR A 1 267 ? 43.329 -13.442 6.439 1.00 20.26 265 THR A O 1
ATOM 1294 N N . ALA A 1 268 ? 44.977 -13.262 7.942 1.00 16.98 266 ALA A N 1
ATOM 1295 C CA . ALA A 1 268 ? 45.116 -14.696 8.101 1.00 15.86 266 ALA A CA 1
ATOM 1296 C C . ALA A 1 268 ? 45.225 -14.993 9.585 1.00 18.79 266 ALA A C 1
ATOM 1297 O O . ALA A 1 268 ? 46.013 -14.363 10.289 1.00 21.28 266 ALA A O 1
ATOM 1299 N N . ILE A 1 269 ? 44.411 -15.924 10.063 1.00 17.94 267 ILE A N 1
ATOM 1300 C CA A ILE A 1 269 ? 44.485 -16.393 11.453 0.50 18.68 267 ILE A CA 1
ATOM 1301 C CA B ILE A 1 269 ? 44.531 -16.351 11.446 0.50 18.70 267 ILE A CA 1
ATOM 1302 C C . ILE A 1 269 ? 45.201 -17.727 11.445 1.00 18.72 267 ILE A C 1
ATOM 1303 O O . ILE A 1 269 ? 44.838 -18.618 10.668 1.00 18.27 267 ILE A O 1
ATOM 1312 N N . ILE A 1 270 ? 46.210 -17.880 12.294 1.00 15.82 268 ILE A N 1
ATOM 1313 C CA . ILE A 1 270 ? 47.040 -19.075 12.278 1.00 17.36 268 ILE A CA 1
ATOM 1314 C C . ILE A 1 270 ? 47.162 -19.690 13.676 1.00 17.75 268 ILE A C 1
ATOM 1315 O O . ILE A 1 270 ? 47.477 -18.985 14.630 1.00 16.28 268 ILE A O 1
ATOM 1320 N N . GLY A 1 271 ? 46.918 -20.995 13.781 1.00 18.19 269 GLY A N 1
ATOM 1321 C CA . GLY A 1 271 ? 47.174 -21.738 15.018 1.00 18.25 269 GLY A CA 1
ATOM 1322 C C . GLY A 1 271 ? 45.917 -22.110 15.782 1.00 20.66 269 GLY A C 1
ATOM 1323 O O . GLY A 1 271 ? 45.988 -22.684 16.878 1.00 17.08 269 GLY A O 1
ATOM 1324 N N . ILE A 1 272 ? 44.756 -21.805 15.206 1.00 19.05 270 ILE A N 1
ATOM 1325 C CA . ILE A 1 272 ? 43.508 -21.919 15.962 1.00 18.98 270 ILE A CA 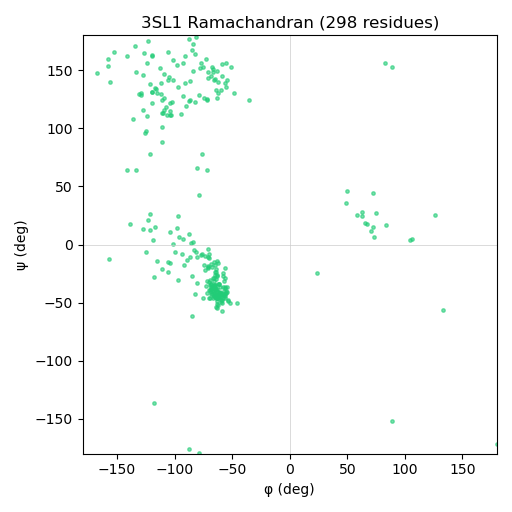1
ATOM 1326 C C . ILE A 1 272 ? 43.110 -23.356 16.235 1.00 20.12 270 ILE A C 1
ATOM 1327 O O . ILE A 1 272 ? 43.371 -24.255 15.429 1.00 19.11 270 ILE A O 1
ATOM 1332 N N . ARG A 1 273 ? 42.459 -23.562 17.375 1.00 17.97 271 ARG A N 1
ATOM 1333 C CA . ARG A 1 273 ? 42.053 -24.909 17.762 1.00 19.55 271 ARG A CA 1
ATOM 1334 C C . ARG A 1 273 ? 40.886 -24.956 18.744 1.00 20.81 271 ARG A C 1
ATOM 1335 O O . ARG A 1 273 ? 40.322 -26.018 18.974 1.00 26.06 271 ARG A O 1
ATOM 1343 N N . ASP A 1 274 ? 40.536 -23.817 19.335 1.00 20.60 272 ASP A N 1
ATOM 1344 C CA A ASP A 1 274 ? 39.424 -23.749 20.290 0.50 22.86 272 ASP A CA 1
ATOM 1345 C CA B ASP A 1 274 ? 39.407 -23.760 20.261 0.50 23.19 272 ASP A CA 1
ATOM 1346 C C . ASP A 1 274 ? 38.445 -22.648 19.886 1.00 28.33 272 ASP A C 1
ATOM 1347 O O . ASP A 1 274 ? 38.586 -21.501 20.314 1.00 25.60 272 ASP A O 1
ATOM 1356 N N . ILE A 1 275 ? 37.460 -23.018 19.074 1.00 24.19 273 ILE A N 1
ATOM 1357 C CA . ILE A 1 275 ? 36.508 -22.092 18.487 1.00 24.15 273 ILE A CA 1
ATOM 1358 C C . ILE A 1 275 ? 35.106 -22.430 18.988 1.00 26.97 273 ILE A C 1
ATOM 1359 O O . ILE A 1 275 ? 34.735 -23.603 19.014 1.00 28.73 273 ILE A O 1
ATOM 1364 N N . ASP A 1 276 ? 34.338 -21.415 19.384 1.00 27.99 274 ASP A N 1
ATOM 1365 C CA . ASP A 1 276 ? 32.961 -21.611 19.856 1.00 30.29 274 ASP A CA 1
ATOM 1366 C C . ASP A 1 276 ? 32.023 -21.955 18.695 1.00 32.26 274 ASP A C 1
ATOM 1367 O O . ASP A 1 276 ? 32.322 -21.668 17.538 1.00 32.68 274 ASP A O 1
ATOM 1372 N N . ALA A 1 277 ? 30.879 -22.551 19.012 1.00 29.85 275 ALA A N 1
ATOM 1373 C CA . ALA A 1 277 ? 29.936 -22.988 17.985 1.00 36.75 275 ALA A CA 1
ATOM 1374 C C . ALA A 1 277 ? 29.554 -21.858 17.025 1.00 39.21 275 ALA A C 1
ATOM 1375 O O . ALA A 1 277 ? 29.598 -22.029 15.806 1.00 40.35 275 ALA A O 1
ATOM 1377 N N . TYR A 1 278 ? 29.185 -20.705 17.574 1.00 41.57 276 TYR A N 1
ATOM 1378 C CA . TYR A 1 278 ? 28.790 -19.569 16.741 1.00 46.88 276 TYR A CA 1
ATOM 1379 C C . TYR A 1 278 ? 29.964 -18.985 15.960 1.00 41.47 276 TYR A C 1
ATOM 1380 O O . TYR A 1 278 ? 29.819 -18.590 14.800 1.00 38.63 276 TYR A O 1
ATOM 1389 N N . GLU A 1 279 ? 31.128 -18.935 16.601 1.00 34.01 277 GLU A N 1
ATOM 1390 C CA . GLU A 1 279 ? 32.346 -18.495 15.938 1.00 32.67 277 GLU A CA 1
ATOM 1391 C C . GLU A 1 279 ? 32.639 -19.292 14.681 1.00 34.15 277 GLU A C 1
ATOM 1392 O O . GLU A 1 279 ? 33.124 -18.741 13.693 1.00 34.81 277 GLU A O 1
ATOM 1398 N N . LYS A 1 280 ? 32.404 -20.602 14.736 1.00 32.12 278 LYS A N 1
ATOM 1399 C CA . LYS A 1 280 ? 32.654 -21.451 13.579 1.00 33.36 278 LYS A CA 1
ATOM 1400 C C . LYS A 1 280 ? 31.871 -20.934 12.377 1.00 39.18 278 LYS A C 1
ATOM 1401 O O . LYS A 1 280 ? 32.352 -20.976 11.242 1.00 40.40 278 LYS A O 1
ATOM 1407 N N . ILE A 1 281 ? 30.664 -20.444 12.637 1.00 39.60 279 ILE A N 1
ATOM 1408 C CA . ILE A 1 281 ? 29.795 -19.953 11.575 1.00 36.30 279 ILE A CA 1
ATOM 1409 C C . ILE A 1 281 ? 30.282 -18.596 11.083 1.00 42.35 279 ILE A C 1
ATOM 1410 O O . ILE A 1 281 ? 30.386 -18.365 9.878 1.00 38.07 279 ILE A O 1
ATOM 1415 N N . ILE A 1 282 ? 30.594 -17.710 12.026 1.00 39.35 280 ILE A N 1
ATOM 1416 C CA . ILE A 1 282 ? 31.117 -16.387 11.704 1.00 37.89 280 ILE A CA 1
ATOM 1417 C C . ILE A 1 282 ? 32.398 -16.490 10.886 1.00 36.36 280 ILE A C 1
ATOM 1418 O O . ILE A 1 282 ? 32.587 -15.748 9.924 1.00 35.68 280 ILE A O 1
ATOM 1423 N N . LEU A 1 283 ? 33.273 -17.415 11.274 1.00 37.59 281 LEU A N 1
ATOM 1424 C CA . LEU A 1 283 ? 34.542 -17.624 10.577 1.00 38.21 281 LEU A CA 1
ATOM 1425 C C . LEU A 1 283 ? 34.332 -17.974 9.119 1.00 43.37 281 LEU A C 1
ATOM 1426 O O . LEU A 1 283 ? 34.957 -17.386 8.237 1.00 48.93 281 LEU A O 1
ATOM 1431 N N . LYS A 1 284 ? 33.466 -18.950 8.864 1.00 40.54 282 LYS A N 1
ATOM 1432 C CA . LYS A 1 284 ? 33.188 -19.356 7.493 1.00 44.63 282 LYS A CA 1
ATOM 1433 C C . LYS A 1 284 ? 32.469 -18.256 6.714 1.00 44.46 282 LYS A C 1
ATOM 1434 O O . LYS A 1 284 ? 32.729 -18.058 5.531 1.00 47.62 282 LYS A O 1
ATOM 1440 N N . LYS A 1 285 ? 31.570 -17.541 7.384 1.00 44.77 283 LYS A N 1
ATOM 1441 C CA . LYS A 1 285 ? 30.723 -16.555 6.710 1.00 46.17 283 LYS A CA 1
ATOM 1442 C C . LYS A 1 285 ? 31.498 -15.335 6.208 1.00 42.64 283 LYS A C 1
ATOM 1443 O O . LYS A 1 285 ? 31.239 -14.836 5.112 1.00 38.36 283 LYS A O 1
ATOM 1449 N N . CYS A 1 286 ? 32.445 -14.853 7.008 1.00 35.88 284 CYS A N 1
ATOM 1450 C CA . CYS A 1 286 ? 33.131 -13.605 6.684 1.00 37.13 284 CYS A CA 1
ATOM 1451 C C . CYS A 1 286 ? 34.282 -13.821 5.710 1.00 33.97 284 CYS A C 1
ATOM 1452 O O . CYS A 1 286 ? 34.920 -12.865 5.276 1.00 32.24 284 CYS A O 1
ATOM 1455 N N . ASN A 1 287 ? 34.549 -15.083 5.388 1.00 33.86 285 ASN A N 1
ATOM 1456 C CA . ASN A 1 287 ? 35.583 -15.451 4.418 1.00 34.29 285 ASN A CA 1
ATOM 1457 C C . ASN A 1 287 ? 37.022 -15.064 4.797 1.00 35.00 285 ASN A C 1
ATOM 1458 O O . ASN A 1 287 ? 37.870 -14.849 3.928 1.00 32.04 285 ASN A O 1
ATOM 1463 N N . ILE A 1 288 ? 37.299 -14.977 6.094 1.00 28.71 286 ILE A N 1
ATOM 1464 C CA . ILE A 1 288 ? 38.668 -14.768 6.546 1.00 24.36 286 ILE A CA 1
ATOM 1465 C C . ILE A 1 288 ? 39.505 -16.011 6.217 1.00 23.70 286 ILE A C 1
ATOM 1466 O O . ILE A 1 288 ? 38.982 -17.120 6.118 1.00 29.96 286 ILE A O 1
ATOM 1471 N N . ASN A 1 289 ? 40.801 -15.823 6.033 1.00 19.91 287 ASN A N 1
ATOM 1472 C CA . ASN A 1 289 ? 41.685 -16.952 5.795 1.00 21.80 287 ASN A CA 1
ATOM 1473 C C . ASN A 1 289 ? 42.144 -17.507 7.120 1.00 21.07 287 ASN A C 1
ATOM 1474 O O . ASN A 1 289 ? 42.696 -16.777 7.938 1.00 24.98 287 ASN A O 1
ATOM 1479 N N . TYR A 1 290 ? 41.925 -18.795 7.340 1.00 19.70 288 TYR A N 1
ATOM 1480 C CA . TYR A 1 290 ? 42.310 -19.365 8.621 1.00 20.23 288 TYR A CA 1
ATOM 1481 C C . TYR A 1 290 ? 43.050 -20.673 8.422 1.00 21.67 288 TYR A C 1
ATOM 1482 O O . TYR A 1 290 ? 42.795 -21.410 7.467 1.00 20.57 288 TYR A O 1
ATOM 1491 N N . TYR A 1 291 ? 43.966 -20.944 9.339 1.00 20.21 289 TYR A N 1
ATOM 1492 C CA . TYR A 1 291 ? 44.851 -22.093 9.239 1.00 18.70 289 TYR A CA 1
ATOM 1493 C C . TYR A 1 291 ? 44.882 -22.705 10.618 1.00 16.29 289 TYR A C 1
ATOM 1494 O O . TYR A 1 291 ? 45.449 -22.125 11.548 1.00 18.05 289 TYR A O 1
ATOM 1503 N N . THR A 1 292 ? 44.238 -23.857 10.760 1.00 18.89 290 THR A N 1
ATOM 1504 C CA . THR A 1 292 ? 44.086 -24.473 12.080 1.00 15.58 290 THR A CA 1
ATOM 1505 C C . THR A 1 292 ? 45.310 -25.284 12.457 1.00 18.38 290 THR A C 1
ATOM 1506 O O . THR A 1 292 ? 46.222 -25.493 11.646 1.00 18.26 290 THR A O 1
ATOM 1510 N N . ILE A 1 293 ? 45.339 -25.757 13.698 1.00 19.10 291 ILE A N 1
ATOM 1511 C CA . ILE A 1 293 ? 46.457 -26.574 14.121 1.00 18.06 291 ILE A CA 1
ATOM 1512 C C . ILE A 1 293 ? 46.497 -27.872 13.300 1.00 19.17 291 ILE A C 1
ATOM 1513 O O . ILE A 1 293 ? 47.560 -28.460 13.133 1.00 20.90 291 ILE A O 1
ATOM 1518 N N . PHE A 1 294 ? 45.349 -28.312 12.789 1.00 16.44 292 PHE A N 1
ATOM 1519 C CA . PHE A 1 294 ? 45.318 -29.481 11.897 1.00 23.50 292 PHE A CA 1
ATOM 1520 C C . PHE A 1 294 ? 45.962 -29.198 10.535 1.00 24.85 292 PHE A C 1
ATOM 1521 O O . PHE A 1 294 ? 46.635 -30.055 9.976 1.00 22.72 292 PHE A O 1
ATOM 1529 N N . ASP A 1 295 ? 45.738 -28.005 9.991 1.00 22.04 293 ASP A N 1
ATOM 1530 C CA . ASP A 1 295 ? 46.439 -27.603 8.777 1.00 20.58 293 ASP A CA 1
ATOM 1531 C C . ASP A 1 295 ? 47.943 -27.590 9.003 1.00 21.79 293 ASP A C 1
ATOM 1532 O O . ASP A 1 295 ? 48.727 -27.994 8.140 1.00 19.76 293 ASP A O 1
ATOM 1537 N N . ILE A 1 296 ? 48.344 -27.092 10.167 1.00 17.27 294 ILE A N 1
ATOM 1538 C CA . ILE A 1 296 ? 49.751 -27.051 10.528 1.00 17.62 294 ILE A CA 1
ATOM 1539 C C . ILE A 1 296 ? 50.317 -28.464 10.724 1.00 20.75 294 ILE A C 1
ATOM 1540 O O . ILE A 1 296 ? 51.435 -28.754 10.302 1.00 19.37 294 ILE A O 1
ATOM 1545 N N . GLU A 1 297 ? 49.547 -29.353 11.341 1.00 20.17 295 GLU A N 1
ATOM 1546 C CA . GLU A 1 297 ? 50.011 -30.727 11.511 1.00 20.55 295 GLU A CA 1
ATOM 1547 C C . GLU A 1 297 ? 50.129 -31.433 10.154 1.00 23.60 295 GLU A C 1
ATOM 1548 O O . GLU A 1 297 ? 51.032 -32.245 9.936 1.00 25.47 295 GLU A O 1
ATOM 1554 N N . LYS A 1 298 ? 49.226 -31.113 9.239 1.00 18.20 296 LYS A N 1
ATOM 1555 C CA A LYS A 1 298 ? 49.220 -31.723 7.904 0.50 24.08 296 LYS A CA 1
ATOM 1556 C CA B LYS A 1 298 ? 49.245 -31.757 7.928 0.50 23.77 296 LYS A CA 1
ATOM 1557 C C . LYS A 1 298 ? 50.406 -31.253 7.077 1.00 25.12 296 LYS A C 1
ATOM 1558 O O . LYS A 1 298 ? 51.144 -32.054 6.497 1.00 25.98 296 LYS A O 1
ATOM 1569 N N . ASN A 1 299 ? 50.569 -29.932 7.016 1.00 19.96 297 ASN A N 1
ATOM 1570 C CA . ASN A 1 299 ? 51.504 -29.306 6.080 1.00 23.99 297 ASN A CA 1
ATOM 1571 C C . ASN A 1 299 ? 52.797 -28.761 6.680 1.00 24.16 297 ASN A C 1
ATOM 1572 O O . ASN A 1 299 ? 53.748 -28.465 5.952 1.00 24.35 297 ASN A O 1
ATOM 1577 N N . GLY A 1 300 ? 52.831 -28.617 7.999 1.00 20.27 298 GLY A N 1
ATOM 1578 C CA . GLY A 1 300 ? 53.993 -28.039 8.652 1.00 18.70 298 GLY A CA 1
ATOM 1579 C C . GLY A 1 300 ? 53.843 -26.534 8.740 1.00 17.79 298 GLY A C 1
ATOM 1580 O O . GLY A 1 300 ? 53.150 -25.927 7.922 1.00 18.80 298 GLY A O 1
ATOM 1581 N N . ILE A 1 301 ? 54.476 -25.930 9.745 1.00 16.61 299 ILE A N 1
ATOM 1582 C CA . ILE A 1 301 ? 54.324 -24.496 9.977 1.00 18.04 299 ILE A CA 1
ATOM 1583 C C . ILE A 1 301 ? 54.904 -23.677 8.828 1.00 17.76 299 ILE A C 1
ATOM 1584 O O . ILE A 1 301 ? 54.371 -22.625 8.475 1.00 18.58 299 ILE A O 1
ATOM 1589 N N . TYR A 1 302 ? 55.989 -24.155 8.233 1.00 18.05 300 TYR A N 1
ATOM 1590 C CA . TYR A 1 302 ? 56.609 -23.408 7.144 1.00 19.23 300 TYR A CA 1
ATOM 1591 C C . TYR A 1 302 ? 55.687 -23.297 5.918 1.00 18.58 300 TYR A C 1
ATOM 1592 O O . TYR A 1 302 ? 55.430 -22.195 5.415 1.00 22.53 300 TYR A O 1
ATOM 1601 N N . ASN A 1 303 ? 55.205 -24.432 5.424 1.00 17.74 301 ASN A N 1
ATOM 1602 C CA . ASN A 1 303 ? 54.270 -24.400 4.300 1.00 23.01 301 ASN A CA 1
ATOM 1603 C C . ASN A 1 303 ? 53.033 -23.584 4.643 1.00 23.05 301 ASN A C 1
ATOM 1604 O O . ASN A 1 303 ? 52.489 -22.875 3.796 1.00 21.78 301 ASN A O 1
ATOM 1609 N N . THR A 1 304 ? 52.597 -23.679 5.893 1.00 19.52 302 THR A N 1
ATOM 1610 C CA . THR A 1 304 ? 51.397 -22.973 6.306 1.00 18.18 302 THR A CA 1
ATOM 1611 C C . THR A 1 304 ? 51.561 -21.458 6.199 1.00 18.88 302 THR A C 1
ATOM 1612 O O . THR A 1 304 ? 50.718 -20.787 5.617 1.00 18.59 302 THR A O 1
ATOM 1616 N N . ILE A 1 305 ? 52.630 -20.907 6.769 1.00 17.87 303 ILE A N 1
ATOM 1617 C CA . ILE A 1 305 ? 52.792 -19.454 6.708 1.00 17.37 303 ILE A CA 1
ATOM 1618 C C . ILE A 1 305 ? 53.082 -18.986 5.278 1.00 21.93 303 ILE A C 1
ATOM 1619 O O . ILE A 1 305 ? 52.637 -17.915 4.865 1.00 20.49 303 ILE A O 1
ATOM 1624 N N . CYS A 1 306 ? 53.795 -19.791 4.497 1.00 21.85 304 CYS A N 1
ATOM 1625 C CA . CYS A 1 306 ? 54.019 -19.419 3.097 1.00 24.83 304 CYS A CA 1
ATOM 1626 C C . CYS A 1 306 ? 52.702 -19.369 2.323 1.00 23.56 304 CYS A C 1
ATOM 1627 O O . CYS A 1 306 ? 52.460 -18.468 1.506 1.00 22.59 304 CYS A O 1
ATOM 1630 N N . THR A 1 307 ? 51.852 -20.354 2.568 1.00 20.81 305 THR A N 1
ATOM 1631 C CA . THR A 1 307 ? 50.541 -20.391 1.939 1.00 25.66 305 THR A CA 1
ATOM 1632 C C . THR A 1 307 ? 49.715 -19.174 2.337 1.00 24.91 305 THR A C 1
ATOM 1633 O O . THR A 1 307 ? 49.094 -18.534 1.481 1.00 22.13 305 THR A O 1
ATOM 1637 N N . ALA A 1 308 ? 49.714 -18.852 3.632 1.00 21.74 306 ALA A N 1
ATOM 1638 C CA . ALA A 1 308 ? 48.959 -17.701 4.129 1.00 18.43 306 ALA A CA 1
ATOM 1639 C C . ALA A 1 308 ? 49.447 -16.399 3.512 1.00 21.39 306 ALA A C 1
ATOM 1640 O O . ALA A 1 308 ? 48.644 -15.569 3.087 1.00 24.30 306 ALA A O 1
ATOM 1642 N N . LEU A 1 309 ? 50.768 -16.225 3.450 1.00 19.08 307 LEU A N 1
ATOM 1643 C CA . LEU A 1 309 ? 51.346 -14.991 2.917 1.00 18.74 307 LEU A CA 1
ATOM 1644 C C . LEU A 1 309 ? 51.043 -14.857 1.431 1.00 23.42 307 LEU A C 1
ATOM 1645 O O . LEU A 1 309 ? 50.752 -13.770 0.932 1.00 26.93 307 LEU A O 1
ATOM 1650 N N . GLU A 1 310 ? 51.119 -15.976 0.727 1.00 19.54 308 GLU A N 1
ATOM 1651 C CA . GLU A 1 310 ? 50.813 -16.003 -0.697 1.00 21.43 308 GLU A CA 1
ATOM 1652 C C . GLU A 1 310 ? 49.347 -15.668 -0.936 1.00 21.53 308 GLU A C 1
ATOM 1653 O O . GLU A 1 310 ? 48.996 -14.990 -1.913 1.00 25.10 308 GLU A O 1
ATOM 1659 N N . LYS A 1 311 ? 48.491 -16.136 -0.040 1.00 22.50 309 LYS A N 1
ATOM 1660 C CA . LYS A 1 311 ? 47.062 -15.901 -0.169 1.00 25.38 309 LYS A CA 1
ATOM 1661 C C . LYS A 1 311 ? 46.703 -14.429 0.060 1.00 26.00 309 LYS A C 1
ATOM 1662 O O . LYS A 1 311 ? 45.956 -13.852 -0.719 1.00 26.77 309 LYS A O 1
ATOM 1668 N N . ILE A 1 312 ? 47.244 -13.816 1.110 1.00 22.44 310 ILE A N 1
ATOM 1669 C CA . ILE A 1 312 ? 46.863 -12.436 1.429 1.00 25.72 310 ILE A CA 1
ATOM 1670 C C . ILE A 1 312 ? 47.763 -11.371 0.788 1.00 23.34 310 ILE A C 1
ATOM 1671 O O . ILE A 1 312 ? 47.373 -10.212 0.681 1.00 29.14 310 ILE A O 1
ATOM 1676 N N . ASP A 1 313 ? 48.948 -11.774 0.338 1.00 22.55 311 ASP A N 1
ATOM 1677 C CA . ASP A 1 313 ? 49.898 -10.844 -0.265 1.00 25.10 311 ASP A CA 1
ATOM 1678 C C . ASP A 1 313 ? 50.580 -11.518 -1.437 1.00 23.59 311 ASP A C 1
ATOM 1679 O O . ASP A 1 313 ? 51.795 -11.749 -1.419 1.00 23.78 311 ASP A O 1
ATOM 1684 N N . PRO A 1 314 ? 49.797 -11.849 -2.472 1.00 27.00 312 PRO A N 1
ATOM 1685 C CA . PRO A 1 314 ? 50.339 -12.576 -3.626 1.00 26.22 312 PRO A CA 1
ATOM 1686 C C . PRO A 1 314 ? 51.523 -11.871 -4.290 1.00 29.05 312 PRO A C 1
ATOM 1687 O O . PRO A 1 314 ? 52.388 -12.544 -4.852 1.00 27.76 312 PRO A O 1
ATOM 1691 N N . ASN A 1 315 ? 51.583 -10.543 -4.216 1.00 26.10 313 ASN A N 1
ATOM 1692 C CA . ASN A 1 315 ? 52.691 -9.824 -4.848 1.00 24.15 313 ASN A CA 1
ATOM 1693 C C . ASN A 1 315 ? 53.831 -9.480 -3.894 1.00 26.99 313 ASN A C 1
ATOM 1694 O O . ASN A 1 315 ? 54.770 -8.763 -4.258 1.00 28.26 313 ASN A O 1
ATOM 1699 N N . SER A 1 316 ? 53.744 -9.988 -2.670 1.00 25.21 314 SER A N 1
ATOM 1700 C CA . SER A 1 316 ? 54.804 -9.776 -1.690 1.00 27.44 314 SER A CA 1
ATOM 1701 C C . SER A 1 316 ? 55.195 -8.317 -1.569 1.00 29.56 314 SER A C 1
ATOM 1702 O O . SER A 1 316 ? 56.381 -7.980 -1.545 1.00 27.75 314 SER A O 1
ATOM 1705 N N . ASN A 1 317 ? 54.205 -7.439 -1.475 1.00 23.68 315 ASN A N 1
ATOM 1706 C CA . ASN A 1 317 ? 54.515 -6.020 -1.456 1.00 25.00 315 ASN A CA 1
ATOM 1707 C C . ASN A 1 317 ? 53.690 -5.225 -0.444 1.00 27.20 315 ASN A C 1
ATOM 1708 O O . ASN A 1 317 ? 53.620 -4.015 -0.524 1.00 25.62 315 ASN A O 1
ATOM 1713 N N . CYS A 1 318 ? 53.089 -5.909 0.525 1.00 25.28 316 CYS A N 1
ATOM 1714 C CA . CYS A 1 318 ? 52.275 -5.220 1.521 1.00 23.91 316 CYS A CA 1
ATOM 1715 C C . CYS A 1 318 ? 52.954 -5.203 2.888 1.00 23.93 316 CYS A C 1
ATOM 1716 O O . CYS A 1 318 ? 53.633 -6.160 3.259 1.00 24.30 316 CYS A O 1
ATOM 1719 N N . PRO A 1 319 ? 52.730 -4.127 3.657 1.00 24.12 317 PRO A N 1
ATOM 1720 C CA . PRO A 1 319 ? 53.191 -4.060 5.049 1.00 20.73 317 PRO A CA 1
ATOM 1721 C C . PRO A 1 319 ? 52.434 -5.091 5.878 1.00 20.66 317 PRO A C 1
ATOM 1722 O O . PRO A 1 319 ? 51.261 -5.366 5.607 1.00 19.71 317 PRO A O 1
ATOM 1726 N N . ILE A 1 320 ? 53.082 -5.631 6.901 1.00 17.89 318 ILE A N 1
ATOM 1727 C CA . ILE A 1 320 ? 52.482 -6.706 7.682 1.00 17.87 318 ILE A CA 1
ATOM 1728 C C . ILE A 1 320 ? 52.369 -6.287 9.131 1.00 21.44 318 ILE A C 1
ATOM 1729 O O . ILE A 1 320 ? 53.286 -5.665 9.677 1.00 19.02 318 ILE A O 1
ATOM 1734 N N . HIS A 1 321 ? 51.238 -6.612 9.750 1.00 18.01 319 HIS A N 1
ATOM 1735 C CA . HIS A 1 321 ? 51.094 -6.446 11.186 1.00 17.97 319 HIS A CA 1
ATOM 1736 C C . HIS A 1 321 ? 50.925 -7.827 11.797 1.00 17.85 319 HIS A C 1
ATOM 1737 O O . HIS A 1 321 ? 50.112 -8.623 11.319 1.00 17.69 319 HIS A O 1
ATOM 1744 N N . ILE A 1 322 ? 51.704 -8.124 12.834 1.00 14.98 320 ILE A N 1
ATOM 1745 C CA . ILE A 1 322 ? 51.606 -9.405 13.526 1.00 15.12 320 ILE A CA 1
ATOM 1746 C C . ILE A 1 322 ? 50.885 -9.219 14.842 1.00 17.53 320 ILE A C 1
ATOM 1747 O O . ILE A 1 322 ? 51.325 -8.439 15.679 1.00 19.26 320 ILE A O 1
ATOM 1752 N N . SER A 1 323 ? 49.776 -9.921 15.039 1.00 16.81 321 SER A N 1
ATOM 1753 C CA . SER A 1 323 ? 49.117 -9.855 16.342 1.00 16.25 321 SER A CA 1
ATOM 1754 C C . SER A 1 323 ? 49.287 -11.210 17.013 1.00 19.04 321 SER A C 1
ATOM 1755 O O . SER A 1 323 ? 48.588 -12.167 16.691 1.00 15.81 321 SER A O 1
ATOM 1758 N N . LEU A 1 324 ? 50.225 -11.286 17.942 1.00 16.49 322 LEU A N 1
ATOM 1759 C CA . LEU A 1 324 ? 50.584 -12.561 18.537 1.00 16.45 322 LEU A CA 1
ATOM 1760 C C . LEU A 1 324 ? 50.003 -12.704 19.945 1.00 17.37 322 LEU A C 1
ATOM 1761 O O . LEU A 1 324 ? 50.404 -11.997 20.866 1.00 17.10 322 LEU A O 1
ATOM 1766 N N . ASP A 1 325 ? 49.050 -13.621 20.074 1.00 16.55 323 ASP A N 1
ATOM 1767 C CA . ASP A 1 325 ? 48.529 -14.069 21.352 1.00 18.60 323 ASP A CA 1
ATOM 1768 C C . ASP A 1 325 ? 49.387 -15.271 21.781 1.00 16.90 323 ASP A C 1
ATOM 1769 O O . ASP A 1 325 ? 49.453 -16.277 21.092 1.00 15.46 323 ASP A O 1
ATOM 1774 N N . ILE A 1 326 ? 50.062 -15.150 22.912 1.00 16.39 324 ILE A N 1
ATOM 1775 C CA . ILE A 1 326 ? 51.016 -16.171 23.318 1.00 15.36 324 ILE A CA 1
ATOM 1776 C C . ILE A 1 326 ? 50.332 -17.520 23.602 1.00 16.89 324 ILE A C 1
ATOM 1777 O O . ILE A 1 326 ? 50.998 -18.561 23.622 1.00 18.70 324 ILE A O 1
ATOM 1782 N N . ASP A 1 327 ? 49.012 -17.524 23.807 1.00 14.62 325 ASP A N 1
ATOM 1783 C CA . ASP A 1 327 ? 48.321 -18.801 24.016 1.00 15.67 325 ASP A CA 1
ATOM 1784 C C . ASP A 1 327 ? 48.226 -19.647 22.744 1.00 15.68 325 ASP A C 1
ATOM 1785 O O . ASP A 1 327 ? 47.760 -20.780 22.786 1.00 15.56 325 ASP A O 1
ATOM 1790 N N . SER A 1 328 ? 48.697 -19.111 21.622 1.00 15.29 326 SER A N 1
ATOM 1791 C CA . SER A 1 328 ? 48.846 -19.932 20.412 1.00 15.21 326 SER A CA 1
ATOM 1792 C C . SER A 1 328 ? 49.866 -21.047 20.671 1.00 19.53 326 SER A C 1
ATOM 1793 O O . SER A 1 328 ? 49.826 -22.118 20.054 1.00 16.72 326 SER A O 1
ATOM 1796 N N . VAL A 1 329 ? 50.786 -20.775 21.586 1.00 15.80 327 VAL A N 1
ATOM 1797 C CA . VAL A 1 329 ? 51.874 -21.693 21.898 1.00 13.65 327 VAL A CA 1
ATOM 1798 C C . VAL A 1 329 ? 51.413 -22.696 22.953 1.00 13.04 327 VAL A C 1
ATOM 1799 O O . VAL A 1 329 ? 50.686 -22.347 23.882 1.00 16.56 327 VAL A O 1
ATOM 1803 N N . ASP A 1 330 ? 51.830 -23.941 22.804 1.00 15.99 328 ASP A N 1
ATOM 1804 C CA . ASP A 1 330 ? 51.429 -24.969 23.753 1.00 17.62 328 ASP A CA 1
ATOM 1805 C C . ASP A 1 330 ? 51.845 -24.646 25.189 1.00 20.43 328 ASP A C 1
ATOM 1806 O O . ASP A 1 330 ? 52.909 -24.080 25.423 1.00 18.83 328 ASP A O 1
ATOM 1811 N N . ASN A 1 331 ? 51.005 -25.031 26.145 1.00 19.74 329 ASN A N 1
ATOM 1812 C CA A ASN A 1 331 ? 51.188 -24.783 27.571 0.50 21.48 329 ASN A CA 1
ATOM 1813 C CA B ASN A 1 331 ? 51.272 -24.638 27.523 0.50 19.47 329 ASN A CA 1
ATOM 1814 C C . ASN A 1 331 ? 52.519 -25.294 28.123 1.00 24.44 329 ASN A C 1
ATOM 1815 O O . ASN A 1 331 ? 53.005 -24.844 29.155 1.00 19.10 329 ASN A O 1
ATOM 1824 N N . VAL A 1 332 ? 53.083 -26.291 27.454 1.00 20.22 330 VAL A N 1
ATOM 1825 C CA . VAL A 1 332 ? 54.369 -26.846 27.889 1.00 20.52 330 VAL A CA 1
ATOM 1826 C C . VAL A 1 332 ? 55.451 -25.766 27.847 1.00 23.01 330 VAL A C 1
ATOM 1827 O O . VAL A 1 332 ? 56.367 -25.736 28.683 1.00 19.32 330 VAL A O 1
ATOM 1831 N N . PHE A 1 333 ? 55.329 -24.861 26.879 1.00 19.65 331 PHE A N 1
ATOM 1832 C CA . PHE A 1 333 ? 56.310 -23.804 26.667 1.00 17.01 331 PHE A CA 1
ATOM 1833 C C . PHE A 1 333 ? 55.807 -22.449 27.122 1.00 21.01 331 PHE A C 1
ATOM 1834 O O . PHE A 1 333 ? 56.605 -21.565 27.429 1.00 21.95 331 PHE A O 1
ATOM 1842 N N . ALA A 1 334 ? 54.490 -22.287 27.168 1.00 17.82 332 ALA A N 1
ATOM 1843 C CA . ALA A 1 334 ? 53.904 -20.988 27.498 1.00 16.73 332 ALA A CA 1
ATOM 1844 C C . ALA A 1 334 ? 52.791 -21.110 28.522 1.00 19.37 332 ALA A C 1
ATOM 1845 O O . ALA A 1 334 ? 51.640 -20.810 28.239 1.00 16.80 332 ALA A O 1
ATOM 1847 N N . PRO A 1 335 ? 53.130 -21.552 29.744 1.00 19.75 333 PRO A N 1
ATOM 1848 C CA . PRO A 1 335 ? 52.064 -21.684 30.740 1.00 17.89 333 PRO A CA 1
ATOM 1849 C C . PRO A 1 335 ? 51.532 -20.332 31.224 1.00 19.81 333 PRO A C 1
ATOM 1850 O O . PRO A 1 335 ? 50.433 -20.276 31.758 1.00 19.83 333 PRO A O 1
ATOM 1854 N N . GLY A 1 336 ? 52.292 -19.258 31.036 1.00 23.20 334 GLY A N 1
ATOM 1855 C CA . GLY A 1 336 ? 51.924 -17.966 31.601 1.00 24.57 334 GLY A CA 1
ATOM 1856 C C . GLY A 1 336 ? 50.883 -17.215 30.789 1.00 24.41 334 GLY A C 1
ATOM 1857 O O . GLY A 1 336 ? 51.162 -16.154 30.223 1.00 22.00 334 GLY A O 1
ATOM 1858 N N . THR A 1 337 ? 49.679 -17.771 30.727 1.00 19.72 335 THR A N 1
ATOM 1859 C CA . THR A 1 337 ? 48.613 -17.181 29.933 1.00 18.57 335 THR A CA 1
ATOM 1860 C C . THR A 1 337 ? 47.259 -17.677 30.456 1.00 20.99 335 THR A C 1
ATOM 1861 O O . THR A 1 337 ? 47.165 -18.751 31.065 1.00 19.89 335 THR A O 1
ATOM 1865 N N . GLY A 1 338 ? 46.218 -16.883 30.241 1.00 22.35 336 GLY A N 1
ATOM 1866 C CA . GLY A 1 338 ? 44.948 -17.099 30.912 1.00 22.44 336 GLY A CA 1
ATOM 1867 C C . GLY A 1 338 ? 44.044 -18.168 30.340 1.00 29.04 336 GLY A C 1
ATOM 1868 O O . GLY A 1 338 ? 43.308 -18.823 31.078 1.00 24.52 336 GLY A O 1
ATOM 1869 N N . THR A 1 339 ? 44.081 -18.350 29.023 1.00 21.10 337 THR A N 1
ATOM 1870 C CA . THR A 1 339 ? 43.146 -19.260 28.386 1.00 23.59 337 THR A CA 1
ATOM 1871 C C . THR A 1 339 ? 43.912 -20.279 27.567 1.00 25.02 337 THR A C 1
ATOM 1872 O O . THR A 1 339 ? 44.275 -20.016 26.425 1.00 25.27 337 THR A O 1
ATOM 1876 N N . VAL A 1 340 ? 44.150 -21.441 28.164 1.00 24.76 338 VAL A N 1
ATOM 1877 C CA . VAL A 1 340 ? 44.980 -22.469 27.560 1.00 25.54 338 VAL A CA 1
ATOM 1878 C C . VAL A 1 340 ? 44.162 -23.451 26.714 1.00 24.77 338 VAL A C 1
ATOM 1879 O O . VAL A 1 340 ? 43.064 -23.844 27.091 1.00 25.01 338 VAL A O 1
ATOM 1883 N N . ALA A 1 341 ? 44.710 -23.831 25.564 1.00 21.19 339 ALA A N 1
ATOM 1884 C CA . ALA A 1 341 ? 44.093 -24.838 24.700 1.00 20.07 339 ALA A CA 1
ATOM 1885 C C . ALA A 1 341 ? 45.143 -25.884 24.349 1.00 18.43 339 ALA A C 1
ATOM 1886 O O . ALA A 1 341 ? 46.256 -25.536 23.936 1.00 19.78 339 ALA A O 1
ATOM 1888 N N . LYS A 1 342 ? 44.811 -27.158 24.548 1.00 20.05 340 LYS A N 1
ATOM 1889 C CA . LYS A 1 342 ? 45.748 -28.251 24.278 1.00 25.88 340 LYS A CA 1
ATOM 1890 C C . LYS A 1 342 ? 46.192 -28.261 22.829 1.00 23.43 340 LYS A C 1
ATOM 1891 O O . LYS A 1 342 ? 45.470 -27.784 21.951 1.00 21.75 340 LYS A O 1
ATOM 1897 N N . GLY A 1 343 ? 47.363 -28.842 22.580 1.00 20.93 341 GLY A N 1
ATOM 1898 C CA . GLY A 1 343 ? 47.837 -29.052 21.219 1.00 21.89 341 GLY A CA 1
ATOM 1899 C C . GLY A 1 343 ? 48.283 -27.790 20.495 1.00 22.67 341 GLY A C 1
ATOM 1900 O O . GLY A 1 343 ? 47.967 -27.608 19.329 1.00 24.23 341 GLY A O 1
ATOM 1901 N N . GLY A 1 344 ? 49.045 -26.925 21.165 1.00 18.22 342 GLY A N 1
ATOM 1902 C CA . GLY A 1 344 ? 49.445 -25.672 20.542 1.00 19.62 342 GLY A CA 1
ATOM 1903 C C . GLY A 1 344 ? 50.724 -25.754 19.721 1.00 20.23 342 GLY A C 1
ATOM 1904 O O . GLY A 1 344 ? 51.303 -26.828 19.554 1.00 17.75 342 GLY A O 1
ATOM 1905 N N . LEU A 1 345 ? 51.172 -24.613 19.210 1.00 17.37 343 LEU A N 1
ATOM 1906 C CA . LEU A 1 345 ? 52.448 -24.552 18.504 1.00 17.29 343 LEU A CA 1
ATOM 1907 C C . LEU A 1 345 ? 53.564 -24.932 19.460 1.00 20.99 343 LEU A C 1
ATOM 1908 O O . LEU A 1 345 ? 53.552 -24.528 20.622 1.00 18.43 343 LEU A O 1
ATOM 1913 N N . ASN A 1 346 ? 54.542 -25.701 18.996 1.00 15.52 344 ASN A N 1
ATOM 1914 C CA . ASN A 1 346 ? 55.665 -26.001 19.882 1.00 16.85 344 ASN A CA 1
ATOM 1915 C C . ASN A 1 346 ? 56.762 -24.932 19.789 1.00 18.47 344 ASN A C 1
ATOM 1916 O O . ASN A 1 346 ? 56.657 -23.982 19.007 1.00 17.51 344 ASN A O 1
ATOM 1921 N N . TYR A 1 347 ? 57.794 -25.075 20.606 1.00 16.66 345 TYR A N 1
ATOM 1922 C CA . TYR A 1 347 ? 58.848 -24.064 20.702 1.00 19.83 345 TYR A CA 1
ATOM 1923 C C . TYR A 1 347 ? 59.529 -23.803 19.364 1.00 17.19 345 TYR A C 1
ATOM 1924 O O . TYR A 1 347 ? 59.738 -22.648 18.957 1.00 19.39 345 TYR A O 1
ATOM 1933 N N . ARG A 1 348 ? 59.874 -24.880 18.671 1.00 17.10 346 ARG A N 1
ATOM 1934 C CA . ARG A 1 348 ? 60.487 -24.769 17.355 1.00 19.63 346 ARG A CA 1
ATOM 1935 C C . ARG A 1 348 ? 59.563 -24.095 16.347 1.00 21.01 346 ARG A C 1
ATOM 1936 O O . ARG A 1 348 ? 59.987 -23.235 15.570 1.00 16.73 346 ARG A O 1
ATOM 1944 N N . GLU A 1 349 ? 58.294 -24.479 16.355 1.00 17.93 347 GLU A N 1
ATOM 1945 C CA . GLU A 1 349 ? 57.347 -23.905 15.408 1.00 17.87 347 GLU A CA 1
ATOM 1946 C C . GLU A 1 349 ? 57.143 -22.402 15.579 1.00 18.27 347 GLU A C 1
ATOM 1947 O O . GLU A 1 349 ? 57.152 -21.663 14.599 1.00 16.38 347 GLU A O 1
ATOM 1953 N N . ILE A 1 350 ? 56.903 -21.947 16.807 1.00 16.64 348 ILE A N 1
ATOM 1954 C CA . ILE A 1 350 ? 56.609 -20.524 16.986 1.00 16.58 348 ILE A CA 1
ATOM 1955 C C . ILE A 1 350 ? 57.852 -19.691 16.665 1.00 15.35 348 ILE A C 1
ATOM 1956 O O . ILE A 1 350 ? 57.762 -18.611 16.067 1.00 16.24 348 ILE A O 1
ATOM 1961 N N . ASN A 1 351 ? 59.030 -20.194 17.032 1.00 15.26 349 ASN A N 1
ATOM 1962 C CA . ASN A 1 351 ? 60.257 -19.469 16.692 1.00 18.18 349 ASN A CA 1
ATOM 1963 C C . ASN A 1 351 ? 60.448 -19.372 15.178 1.00 18.43 349 ASN A C 1
ATOM 1964 O O . ASN A 1 351 ? 60.765 -18.293 14.634 1.00 18.63 349 ASN A O 1
ATOM 1969 N N . LEU A 1 352 ? 60.243 -20.490 14.485 1.00 18.20 350 LEU A N 1
ATOM 1970 C CA . LEU A 1 352 ? 60.360 -20.482 13.018 1.00 16.48 350 LEU A CA 1
ATOM 1971 C C . LEU A 1 352 ? 59.328 -19.540 12.375 1.00 16.33 350 LEU A C 1
ATOM 1972 O O . LEU A 1 352 ? 59.623 -18.837 11.403 1.00 18.24 350 LEU A O 1
ATOM 1977 N N . LEU A 1 353 ? 58.105 -19.548 12.903 1.00 17.87 351 LEU A N 1
ATOM 1978 C CA . LEU A 1 353 ? 57.050 -18.702 12.327 1.00 18.52 351 LEU A CA 1
ATOM 1979 C C . LEU A 1 353 ? 57.468 -17.232 12.386 1.00 20.09 351 LEU A C 1
ATOM 1980 O O . LEU A 1 353 ? 57.345 -16.483 11.407 1.00 16.34 351 LEU A O 1
ATOM 1985 N N . MET A 1 354 ? 57.990 -16.811 13.534 1.00 18.58 352 MET A N 1
ATOM 1986 C CA A MET A 1 354 ? 58.407 -15.425 13.723 0.50 17.29 352 MET A CA 1
ATOM 1987 C CA B MET A 1 354 ? 58.363 -15.418 13.686 0.50 16.45 352 MET A CA 1
ATOM 1988 C C . MET A 1 354 ? 59.589 -15.083 12.830 1.00 18.00 352 MET A C 1
ATOM 1989 O O . MET A 1 354 ? 59.706 -13.966 12.321 1.00 21.25 352 MET A O 1
ATOM 1998 N N . LYS A 1 355 ? 60.480 -16.052 12.652 1.00 16.44 353 LYS A N 1
ATOM 1999 C CA . LYS A 1 355 ? 61.648 -15.870 11.789 1.00 19.72 353 LYS A CA 1
ATOM 2000 C C . LYS A 1 355 ? 61.227 -15.650 10.338 1.00 23.17 353 LYS A C 1
ATOM 2001 O O . LYS A 1 355 ? 61.718 -14.739 9.656 1.00 22.18 353 LYS A O 1
ATOM 2007 N N . ILE A 1 356 ? 60.307 -16.481 9.862 1.00 19.63 354 ILE A N 1
ATOM 2008 C CA . ILE A 1 356 ? 59.828 -16.347 8.484 1.00 21.03 354 ILE A CA 1
ATOM 2009 C C . ILE A 1 356 ? 59.163 -14.987 8.278 1.00 16.62 354 ILE A C 1
ATOM 2010 O O . ILE A 1 356 ? 59.366 -14.324 7.250 1.00 20.35 354 ILE A O 1
ATOM 2015 N N . LEU A 1 357 ? 58.373 -14.554 9.253 1.00 18.60 355 LEU A N 1
ATOM 2016 C CA . LEU A 1 357 ? 57.740 -13.239 9.136 1.00 18.28 355 LEU A CA 1
ATOM 2017 C C . LEU A 1 357 ? 58.783 -12.124 9.151 1.00 23.09 355 LEU A C 1
ATOM 2018 O O . LEU A 1 357 ? 58.689 -11.167 8.378 1.00 23.82 355 LEU A O 1
ATOM 2023 N N . ALA A 1 358 ? 59.783 -12.241 10.021 1.00 21.31 356 ALA A N 1
ATOM 2024 C CA . ALA A 1 358 ? 60.869 -11.261 10.014 1.00 24.48 356 ALA A CA 1
ATOM 2025 C C . ALA A 1 358 ? 61.509 -11.169 8.628 1.00 24.93 356 ALA A C 1
ATOM 2026 O O . ALA A 1 358 ? 61.828 -10.083 8.141 1.00 25.63 356 ALA A O 1
ATOM 2028 N N . GLU A 1 359 ? 61.707 -12.317 7.996 1.00 20.20 357 GLU A N 1
ATOM 2029 C CA . GLU A 1 359 ? 62.426 -12.356 6.729 1.00 26.54 357 GLU A CA 1
ATOM 2030 C C . GLU A 1 359 ? 61.658 -11.757 5.545 1.00 26.01 357 GLU A C 1
ATOM 2031 O O . GLU A 1 359 ? 62.237 -11.527 4.487 1.00 27.05 357 GLU A O 1
ATOM 2037 N N . THR A 1 360 ? 60.369 -11.475 5.715 1.00 21.03 358 THR A N 1
ATOM 2038 C CA . THR A 1 360 ? 59.663 -10.747 4.658 1.00 25.02 358 THR A CA 1
ATOM 2039 C C . THR A 1 360 ? 60.225 -9.343 4.532 1.00 24.20 358 THR A C 1
ATOM 2040 O O . THR A 1 360 ? 60.171 -8.748 3.464 1.00 25.27 358 THR A O 1
ATOM 2044 N N . LYS A 1 361 ? 60.740 -8.811 5.638 1.00 23.30 359 LYS A N 1
ATOM 2045 C CA . LYS A 1 361 ? 61.212 -7.429 5.696 1.00 25.49 359 LYS A CA 1
ATOM 2046 C C . LYS A 1 361 ? 60.068 -6.428 5.556 1.00 28.88 359 LYS A C 1
ATOM 2047 O O . LYS A 1 361 ? 60.298 -5.256 5.255 1.00 28.86 359 LYS A O 1
ATOM 2053 N N . ARG A 1 362 ? 58.837 -6.882 5.766 1.00 21.32 360 ARG A N 1
ATOM 2054 C CA . ARG A 1 362 ? 57.680 -6.002 5.613 1.00 23.52 360 ARG A CA 1
ATOM 2055 C C . ARG A 1 362 ? 56.859 -5.808 6.892 1.00 20.12 360 ARG A C 1
ATOM 2056 O O . ARG A 1 362 ? 55.824 -5.143 6.880 1.00 20.81 360 ARG A O 1
ATOM 2064 N N . VAL A 1 363 ? 57.305 -6.372 8.004 1.00 21.39 361 VAL A N 1
ATOM 2065 C CA . VAL A 1 363 ? 56.563 -6.171 9.246 1.00 18.55 361 VAL A CA 1
ATOM 2066 C C . VAL A 1 363 ? 56.732 -4.746 9.760 1.00 22.78 361 VAL A C 1
ATOM 2067 O O . VAL A 1 363 ? 57.854 -4.290 9.954 1.00 24.33 361 VAL A O 1
ATOM 2071 N N . VAL A 1 364 ? 55.623 -4.042 9.978 1.00 19.77 362 VAL A N 1
ATOM 2072 C CA . VAL A 1 364 ? 55.676 -2.648 10.417 1.00 20.18 362 VAL A CA 1
ATOM 2073 C C . VAL A 1 364 ? 55.185 -2.462 11.856 1.00 22.88 362 VAL A C 1
ATOM 2074 O O . VAL A 1 364 ? 55.496 -1.466 12.509 1.00 23.19 362 VAL A O 1
ATOM 2078 N N . SER A 1 365 ? 54.407 -3.413 12.351 1.00 19.47 363 SER A N 1
ATOM 2079 C CA . SER A 1 365 ? 53.902 -3.293 13.712 1.00 20.49 363 SER A CA 1
ATOM 2080 C C . SER A 1 365 ? 53.513 -4.657 14.269 1.00 23.68 363 SER A C 1
ATOM 2081 O O . SER A 1 365 ? 53.297 -5.613 13.527 1.00 19.42 363 SER A O 1
ATOM 2084 N N . MET A 1 366 ? 53.441 -4.758 15.588 1.00 19.89 364 MET A N 1
ATOM 2085 C CA . MET A 1 366 ? 53.182 -6.049 16.190 1.00 19.45 364 MET A CA 1
ATOM 2086 C C . MET A 1 366 ? 52.568 -5.883 17.570 1.00 22.64 364 MET A C 1
ATOM 2087 O O . MET A 1 366 ? 52.970 -4.990 18.316 1.00 26.33 364 MET A O 1
ATOM 2092 N N . ASP A 1 367 ? 51.590 -6.733 17.892 1.00 21.94 365 ASP A N 1
ATOM 2093 C CA . ASP A 1 367 ? 51.123 -6.905 19.276 1.00 20.28 365 ASP A CA 1
ATOM 2094 C C . ASP A 1 367 ? 51.719 -8.169 19.864 1.00 19.02 365 ASP A C 1
ATOM 2095 O O . ASP A 1 367 ? 51.813 -9.188 19.197 1.00 17.27 365 ASP A O 1
ATOM 2100 N N . LEU A 1 368 ? 52.095 -8.121 21.132 1.00 15.95 366 LEU A N 1
ATOM 2101 C CA . LEU A 1 368 ? 52.355 -9.356 21.856 1.00 17.55 366 LEU A CA 1
ATOM 2102 C C . LEU A 1 368 ? 51.451 -9.326 23.086 1.00 20.53 366 LEU A C 1
ATOM 2103 O O . LEU A 1 368 ? 51.648 -8.505 23.980 1.00 20.44 366 LEU A O 1
ATOM 2108 N N . VAL A 1 369 ? 50.439 -10.192 23.107 1.00 18.73 367 VAL A N 1
ATOM 2109 C CA . VAL A 1 369 ? 49.377 -10.085 24.103 1.00 16.59 367 VAL A CA 1
ATOM 2110 C C . VAL A 1 369 ? 49.143 -11.374 24.891 1.00 18.15 367 VAL A C 1
ATOM 2111 O O . VAL A 1 369 ? 49.602 -12.448 24.497 1.00 16.10 367 VAL A O 1
ATOM 2115 N N . GLU A 1 370 ? 48.418 -11.227 26.004 1.00 17.27 368 GLU A N 1
ATOM 2116 C CA . GLU A 1 370 ? 47.975 -12.321 26.871 1.00 18.56 368 GLU A CA 1
ATOM 2117 C C . GLU A 1 370 ? 49.066 -12.999 27.687 1.00 19.90 368 GLU A C 1
ATOM 2118 O O . GLU A 1 370 ? 48.824 -14.049 28.288 1.00 17.55 368 GLU A O 1
ATOM 2124 N N . TYR A 1 371 ? 50.257 -12.413 27.730 1.00 17.82 369 TYR A N 1
ATOM 2125 C CA . TYR A 1 371 ? 51.266 -12.894 28.665 1.00 19.58 369 TYR A CA 1
ATOM 2126 C C . TYR A 1 371 ? 50.846 -12.493 30.085 1.00 22.27 369 TYR A C 1
ATOM 2127 O O . TYR A 1 371 ? 50.601 -11.327 30.343 1.00 21.97 369 TYR A O 1
ATOM 2136 N N . ASN A 1 372 ? 50.758 -13.467 30.992 1.00 21.08 370 ASN A N 1
ATOM 2137 C CA . ASN A 1 372 ? 50.360 -13.210 32.380 1.00 20.79 370 ASN A CA 1
ATOM 2138 C C . ASN A 1 372 ? 51.447 -13.751 33.305 1.00 24.11 370 ASN A C 1
ATOM 2139 O O . ASN A 1 372 ? 51.509 -14.949 33.572 1.00 23.99 370 ASN A O 1
ATOM 2144 N N . PRO A 1 373 ? 52.342 -12.869 33.765 1.00 21.40 371 PRO A N 1
ATOM 2145 C CA . PRO A 1 373 ? 53.485 -13.316 34.565 1.00 20.39 371 PRO A CA 1
ATOM 2146 C C . PRO A 1 373 ? 53.056 -14.072 35.823 1.00 20.19 371 PRO A C 1
ATOM 2147 O O . PRO A 1 373 ? 53.792 -14.927 36.303 1.00 21.50 371 PRO A O 1
ATOM 2151 N N . SER A 1 374 ? 51.874 -13.773 36.335 1.00 21.89 372 SER A N 1
ATOM 2152 C CA . SER A 1 374 ? 51.459 -14.372 37.601 1.00 26.96 372 SER A CA 1
ATOM 2153 C C . SER A 1 374 ? 51.163 -15.865 37.436 1.00 26.87 372 SER A C 1
ATOM 2154 O O . SER A 1 374 ? 51.174 -16.625 38.409 1.00 23.91 372 SER A O 1
ATOM 2157 N N . LEU A 1 375 ? 50.942 -16.287 36.192 1.00 23.70 373 LEU A N 1
ATOM 2158 C CA . LEU A 1 375 ? 50.672 -17.683 35.881 1.00 24.64 373 LEU A CA 1
ATOM 2159 C C . LEU A 1 375 ? 51.899 -18.405 35.322 1.00 24.78 373 LEU A C 1
ATOM 2160 O O . LEU A 1 375 ? 51.824 -19.574 34.978 1.00 26.26 373 LEU A O 1
ATOM 2165 N N . ASP A 1 376 ? 53.022 -17.706 35.205 1.00 22.17 374 ASP A N 1
ATOM 2166 C CA . ASP A 1 376 ? 54.200 -18.257 34.535 1.00 23.57 3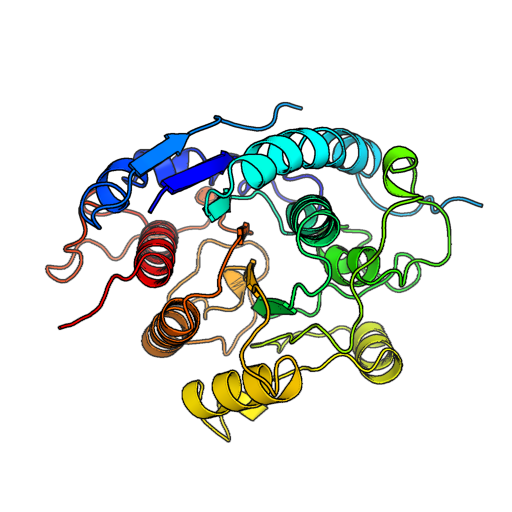74 ASP A CA 1
ATOM 2167 C C . ASP A 1 376 ? 55.008 -19.156 35.499 1.00 25.85 374 ASP A C 1
ATOM 2168 O O . ASP A 1 376 ? 54.793 -19.106 36.705 1.00 26.68 374 ASP A O 1
ATOM 2173 N N . GLU A 1 377 ? 55.915 -19.980 34.968 1.00 25.85 375 GLU A N 1
ATOM 2174 C CA . GLU A 1 377 ? 56.710 -20.924 35.781 1.00 28.51 375 GLU A CA 1
ATOM 2175 C C . GLU A 1 377 ? 58.179 -20.860 35.353 1.00 33.19 375 GLU A C 1
ATOM 2176 O O . GLU A 1 377 ? 58.484 -20.271 34.329 1.00 25.86 375 GLU A O 1
ATOM 2182 N N . VAL A 1 378 ? 59.077 -21.499 36.104 1.00 38.84 376 VAL A N 1
ATOM 2183 C CA . VAL A 1 378 ? 60.512 -21.527 35.774 1.00 40.23 376 VAL A CA 1
ATOM 2184 C C . VAL A 1 378 ? 60.953 -22.854 35.123 1.00 52.02 376 VAL A C 1
ATOM 2185 O O . VAL A 1 378 ? 60.267 -23.869 35.264 1.00 46.01 376 VAL A O 1
ATOM 2189 N N . ASP A 1 379 ? 62.077 -22.850 34.396 1.00 46.96 377 ASP A N 1
ATOM 2190 C CA . ASP A 1 379 ? 62.718 -24.115 33.980 1.00 47.20 377 ASP A CA 1
ATOM 2191 C C . ASP A 1 379 ? 63.657 -24.652 35.096 1.00 32.18 377 ASP A C 1
ATOM 2192 O O . ASP A 1 379 ? 63.487 -25.778 35.560 1.00 36.75 377 ASP A O 1
ATOM 2197 N N . LYS A 1 380 ? 64.689 -23.879 35.453 1.00 50.32 378 LYS A N 1
ATOM 2198 C CA . LYS A 1 380 ? 65.069 -22.677 34.698 1.00 55.37 378 LYS A CA 1
ATOM 2199 C C . LYS A 1 380 ? 66.490 -22.696 34.077 1.00 67.06 378 LYS A C 1
ATOM 2200 O O . LYS A 1 380 ? 66.920 -23.716 33.529 1.00 70.98 378 LYS A O 1
ATOM 2206 N N . LYS A 1 381 ? 67.209 -21.576 34.192 1.00 62.13 379 LYS A N 1
ATOM 2207 C CA . LYS A 1 381 ? 68.292 -21.236 33.250 1.00 59.44 379 LYS A CA 1
ATOM 2208 C C . LYS A 1 381 ? 69.148 -22.374 32.684 1.00 49.53 379 LYS A C 1
ATOM 2209 O O . LYS A 1 381 ? 69.769 -23.159 33.410 1.00 41.59 379 LYS A O 1
ATOM 2215 N N . VAL A 1 382 ? 69.178 -22.424 31.358 1.00 43.87 380 VAL A N 1
ATOM 2216 C CA . VAL A 1 382 ? 70.041 -23.339 30.643 1.00 43.01 380 VAL A CA 1
ATOM 2217 C C . VAL A 1 382 ? 70.995 -22.516 29.779 1.00 38.55 380 VAL A C 1
ATOM 2218 O O . VAL A 1 382 ? 70.762 -21.328 29.538 1.00 35.04 380 VAL A O 1
ATOM 2222 N N . HIS A 1 383 ? 72.078 -23.142 29.335 1.00 43.22 381 HIS A N 1
ATOM 2223 C CA . HIS A 1 383 ? 73.113 -22.429 28.597 1.00 49.97 381 HIS A CA 1
ATOM 2224 C C . HIS A 1 383 ? 72.538 -21.726 27.369 1.00 48.44 381 HIS A C 1
ATOM 2225 O O . HIS A 1 383 ? 72.950 -20.612 27.033 1.00 48.47 381 HIS A O 1
ATOM 2232 N N . GLY A 1 384 ? 71.571 -22.373 26.725 1.00 42.04 382 GLY A N 1
ATOM 2233 C CA . GLY A 1 384 ? 70.966 -21.860 25.505 1.00 41.87 382 GLY A CA 1
ATOM 2234 C C . GLY A 1 384 ? 70.244 -20.530 25.646 1.00 46.50 382 GLY A C 1
ATOM 2235 O O . GLY A 1 384 ? 69.940 -19.868 24.641 1.00 38.36 382 GLY A O 1
ATOM 2236 N N . ASP A 1 385 ? 69.957 -20.136 26.887 1.00 44.75 383 ASP A N 1
ATOM 2237 C CA . ASP A 1 385 ? 69.371 -18.823 27.147 1.00 43.93 383 ASP A CA 1
ATOM 2238 C C . ASP A 1 385 ? 70.481 -17.777 27.025 1.00 42.65 383 ASP A C 1
ATOM 2239 O O . ASP A 1 385 ? 71.011 -17.302 28.033 1.00 42.02 383 ASP A O 1
ATOM 2244 N N . SER A 1 386 ? 70.839 -17.431 25.789 1.00 44.97 384 SER A N 1
ATOM 2245 C CA . SER A 1 386 ? 72.024 -16.612 25.525 1.00 48.02 384 SER A CA 1
ATOM 2246 C C . SER A 1 386 ? 71.723 -15.122 25.332 1.00 54.01 384 SER A C 1
ATOM 2247 O O . SER A 1 386 ? 72.563 -14.274 25.629 1.00 57.99 384 SER A O 1
ATOM 2250 N N . LEU A 1 387 ? 70.544 -14.801 24.813 1.00 44.18 385 LEU A N 1
ATOM 2251 C CA . LEU A 1 387 ? 70.119 -13.408 24.743 1.00 37.56 385 LEU A CA 1
ATOM 2252 C C . LEU A 1 387 ? 70.299 -12.786 26.120 1.00 37.95 385 LEU A C 1
ATOM 2253 O O . LEU A 1 387 ? 70.236 -13.490 27.139 1.00 32.72 385 LEU A O 1
ATOM 2258 N N . PRO A 1 388 ? 70.518 -11.464 26.169 1.00 36.45 386 PRO A N 1
ATOM 2259 C CA . PRO A 1 388 ? 70.691 -10.827 27.484 1.00 34.95 386 PRO A CA 1
ATOM 2260 C C . PRO A 1 388 ? 69.375 -10.768 28.248 1.00 36.56 386 PRO A C 1
ATOM 2261 O O . PRO A 1 388 ? 68.846 -9.695 28.525 1.00 35.59 386 PRO A O 1
ATOM 2265 N N . ILE A 1 389 ? 68.847 -11.941 28.577 1.00 35.59 387 ILE A N 1
ATOM 2266 C CA . ILE A 1 389 ? 67.622 -12.055 29.345 1.00 28.21 387 ILE A CA 1
ATOM 2267 C C . ILE A 1 389 ? 67.985 -12.492 30.769 1.00 32.82 387 ILE A C 1
ATOM 2268 O O . ILE A 1 389 ? 68.901 -13.284 30.969 1.00 34.56 387 ILE A O 1
ATOM 2273 N N . LEU A 1 390 ? 67.286 -11.943 31.751 1.00 33.99 388 LEU A N 1
ATOM 2274 C CA . LEU A 1 390 ? 67.5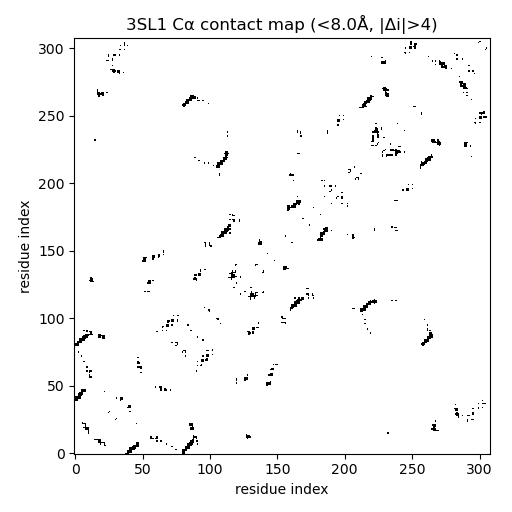80 -12.209 33.156 1.00 36.19 388 LEU A CA 1
ATOM 2275 C C . LEU A 1 390 ? 67.721 -13.711 33.400 1.00 36.00 388 LEU A C 1
ATOM 2276 O O . LEU A 1 390 ? 66.868 -14.493 32.971 1.00 30.27 388 LEU A O 1
ATOM 2281 N N . ASP A 1 391 ? 68.798 -14.117 34.072 1.00 35.33 389 ASP A N 1
ATOM 2282 C CA . ASP A 1 391 ? 68.996 -15.531 34.391 1.00 39.68 389 ASP A CA 1
ATOM 2283 C C . ASP A 1 391 ? 67.800 -16.060 35.159 1.00 39.14 389 ASP A C 1
ATOM 2284 O O . ASP A 1 391 ? 67.269 -15.378 36.034 1.00 42.70 389 ASP A O 1
ATOM 2289 N N . ASN A 1 392 ? 67.378 -17.278 34.837 1.00 37.09 390 ASN A N 1
ATOM 2290 C CA . ASN A 1 392 ? 66.266 -17.917 35.539 1.00 35.20 390 ASN A CA 1
ATOM 2291 C C . ASN A 1 392 ? 64.903 -17.250 35.372 1.00 27.67 390 ASN A C 1
ATOM 2292 O O . ASN A 1 392 ? 64.000 -17.513 36.153 1.00 32.60 390 ASN A O 1
ATOM 2297 N N . ALA A 1 393 ? 64.734 -16.408 34.351 1.00 24.75 391 ALA A N 1
ATOM 2298 C CA . ALA A 1 393 ? 63.435 -15.782 34.112 1.00 29.69 391 ALA A CA 1
ATOM 2299 C C . ALA A 1 393 ? 62.330 -16.835 33.962 1.00 29.66 391 ALA A C 1
ATOM 2300 O O . ALA A 1 393 ? 62.604 -17.969 33.599 1.00 35.62 391 ALA A O 1
ATOM 2302 N N . THR A 1 394 ? 61.083 -16.462 34.223 1.00 24.08 392 THR A N 1
ATOM 2303 C CA . THR A 1 394 ? 59.984 -17.396 33.986 1.00 27.37 392 THR A CA 1
ATOM 2304 C C . THR A 1 394 ? 59.921 -17.716 32.489 1.00 24.74 392 THR A C 1
ATOM 2305 O O . THR A 1 394 ? 60.311 -16.888 31.666 1.00 23.48 392 THR A O 1
ATOM 2309 N N . LYS A 1 395 ? 59.477 -18.918 32.136 1.00 22.99 393 LYS A N 1
ATOM 2310 C CA . LYS A 1 395 ? 59.715 -19.398 30.772 1.00 22.99 393 LYS A CA 1
ATOM 2311 C C . LYS A 1 395 ? 58.877 -18.711 29.699 1.00 21.59 393 LYS A C 1
ATOM 2312 O O . LYS A 1 395 ? 59.326 -18.583 28.559 1.00 21.58 393 LYS A O 1
ATOM 2318 N N . THR A 1 396 ? 57.670 -18.282 30.043 1.00 20.19 394 THR A N 1
ATOM 2319 C CA . THR A 1 396 ? 56.823 -17.615 29.049 1.00 20.39 394 THR A CA 1
ATOM 2320 C C . THR A 1 396 ? 57.374 -16.232 28.765 1.00 22.11 394 THR A C 1
ATOM 2321 O O . THR A 1 396 ? 57.432 -15.803 27.615 1.00 21.29 394 THR A O 1
ATOM 2325 N N . GLY A 1 397 ? 57.799 -15.534 29.814 1.00 20.90 395 GLY A N 1
ATOM 2326 C CA . GLY A 1 397 ? 58.390 -14.216 29.633 1.00 21.52 395 GLY A CA 1
ATOM 2327 C C . GLY A 1 397 ? 59.641 -14.289 28.780 1.00 23.35 395 GLY A C 1
ATOM 2328 O O . GLY A 1 397 ? 59.865 -13.465 27.894 1.00 20.45 395 GLY A O 1
ATOM 2329 N N . LYS A 1 398 ? 60.478 -15.277 29.053 1.00 22.24 396 LYS A N 1
ATOM 2330 C CA . LYS A 1 398 ? 61.690 -15.458 28.269 1.00 21.87 396 LYS A CA 1
ATOM 2331 C C . LYS A 1 398 ? 61.354 -15.778 26.813 1.00 21.03 396 LYS A C 1
ATOM 2332 O O . LYS A 1 398 ? 62.013 -15.302 25.892 1.00 20.73 396 LYS A O 1
ATOM 2338 N N . LEU A 1 399 ? 60.335 -16.604 26.609 1.00 18.35 397 LEU A N 1
ATOM 2339 C CA . LEU A 1 399 ? 59.904 -16.924 25.255 1.00 19.94 397 LEU A CA 1
ATOM 2340 C C . LEU A 1 399 ? 59.400 -15.662 24.539 1.00 21.11 397 LEU A C 1
ATOM 2341 O O . LEU A 1 399 ? 59.727 -15.418 23.388 1.00 19.89 397 LEU A O 1
ATOM 2346 N N . CYS A 1 400 ? 58.603 -14.853 25.221 1.00 18.19 398 CYS A N 1
ATOM 2347 C CA . CYS A 1 400 ? 58.157 -13.598 24.619 1.00 17.82 398 CYS A CA 1
ATOM 2348 C C . CYS A 1 400 ? 59.342 -12.763 24.128 1.00 21.91 398 CYS A C 1
ATOM 2349 O O . CYS A 1 400 ? 59.333 -12.261 23.006 1.00 18.86 398 CYS A O 1
ATOM 2352 N N . LEU A 1 401 ? 60.365 -12.605 24.960 1.00 17.98 399 LEU A N 1
ATOM 2353 C CA . LEU A 1 401 ? 61.521 -11.827 24.541 1.00 18.28 399 LEU A CA 1
ATOM 2354 C C . LEU A 1 401 ? 62.226 -12.476 23.352 1.00 21.88 399 LEU A C 1
ATOM 2355 O O . LEU A 1 401 ? 62.685 -11.796 22.437 1.00 21.48 399 LEU A O 1
ATOM 2360 N N . GLU A 1 402 ? 62.306 -13.796 23.354 1.00 20.61 400 GLU A N 1
ATOM 2361 C CA . GLU A 1 402 ? 62.946 -14.472 22.240 1.00 21.29 400 GLU A CA 1
ATOM 2362 C C . GLU A 1 402 ? 62.161 -14.268 20.940 1.00 19.69 400 GLU A C 1
ATOM 2363 O O . GLU A 1 402 ? 62.749 -14.128 19.876 1.00 20.35 400 GLU A O 1
ATOM 2369 N N . LEU A 1 403 ? 60.835 -14.257 21.025 1.00 16.25 401 LEU A N 1
ATOM 2370 C CA . LEU A 1 403 ? 60.030 -14.117 19.815 1.00 17.29 401 LEU A CA 1
ATOM 2371 C C 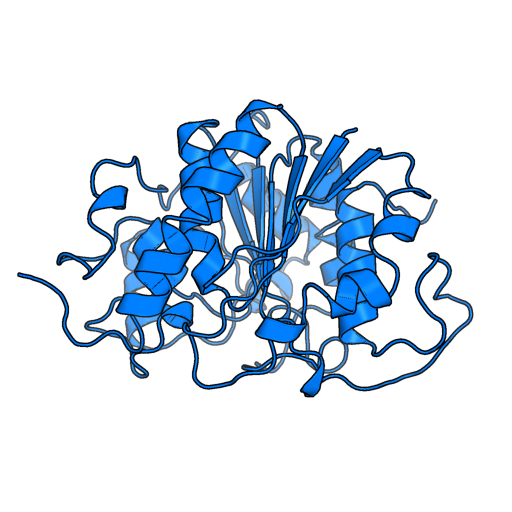. LEU A 1 403 ? 60.116 -12.686 19.298 1.00 19.56 401 LEU A C 1
ATOM 2372 O O . LEU A 1 403 ? 60.140 -12.443 18.093 1.00 19.53 401 LEU A O 1
ATOM 2377 N N . ILE A 1 404 ? 60.187 -11.730 20.213 1.00 20.14 402 ILE A N 1
ATOM 2378 C CA . ILE A 1 404 ? 60.438 -10.351 19.798 1.00 21.99 402 ILE A CA 1
ATOM 2379 C C . ILE A 1 404 ? 61.798 -10.260 19.098 1.00 21.65 402 ILE A C 1
ATOM 2380 O O . ILE A 1 404 ? 61.930 -9.617 18.055 1.00 23.28 402 ILE A O 1
ATOM 2385 N N . ALA A 1 405 ? 62.803 -10.923 19.662 1.00 22.32 403 ALA A N 1
ATOM 2386 C CA . ALA A 1 405 ? 64.124 -10.977 19.033 1.00 21.59 403 ALA A CA 1
ATOM 2387 C C . ALA A 1 405 ? 64.043 -11.532 17.616 1.00 19.57 403 ALA A C 1
ATOM 2388 O O . ALA A 1 405 ? 64.667 -10.994 16.690 1.00 22.52 403 ALA A O 1
ATOM 2390 N N . ARG A 1 406 ? 63.277 -12.606 17.435 1.00 19.80 404 ARG A N 1
ATOM 2391 C CA . ARG A 1 406 ? 63.114 -13.185 16.100 1.00 18.63 404 ARG A CA 1
ATOM 2392 C C . ARG A 1 406 ? 62.599 -12.148 15.106 1.00 22.68 404 ARG A C 1
ATOM 2393 O O . ARG A 1 406 ? 63.096 -12.043 13.977 1.00 22.92 404 ARG A O 1
ATOM 2401 N N . VAL A 1 407 ? 61.582 -11.401 15.513 1.00 21.24 405 VAL A N 1
ATOM 2402 C CA . VAL A 1 407 ? 60.997 -10.411 14.609 1.00 23.21 405 VAL A CA 1
ATOM 2403 C C . VAL A 1 407 ? 62.016 -9.339 14.266 1.00 27.42 405 VAL A C 1
ATOM 2404 O O . VAL A 1 407 ? 61.983 -8.771 13.178 1.00 27.33 405 VAL A O 1
ATOM 2408 N N . LEU A 1 408 ? 62.933 -9.075 15.191 1.00 24.38 406 LEU A N 1
ATOM 2409 C CA . LEU A 1 408 ? 63.989 -8.094 14.959 1.00 24.83 406 LEU A CA 1
ATOM 2410 C C . LEU A 1 408 ? 65.227 -8.696 14.289 1.00 32.04 406 LEU A C 1
ATOM 2411 O O . LEU A 1 408 ? 66.266 -8.042 14.199 1.00 34.51 406 LEU A O 1
ATOM 2416 N N . GLY A 1 409 ? 65.127 -9.944 13.838 1.00 24.57 407 GLY A N 1
ATOM 2417 C CA . GLY A 1 409 ? 66.193 -10.526 13.036 1.00 25.26 407 GLY A CA 1
ATOM 2418 C C . GLY A 1 409 ? 67.099 -11.535 13.718 1.00 29.00 407 GLY A C 1
ATOM 2419 O O . GLY A 1 409 ? 68.048 -12.017 13.115 1.00 28.75 407 GLY A O 1
ATOM 2420 N N . TYR A 1 410 ? 66.810 -11.871 14.969 1.00 23.74 408 TYR A N 1
ATOM 2421 C CA . TYR A 1 410 ? 67.615 -12.848 15.696 1.00 23.78 408 TYR A CA 1
ATOM 2422 C C . TYR A 1 410 ? 67.532 -14.212 15.013 1.00 28.12 408 TYR A C 1
ATOM 2423 O O . TYR A 1 410 ? 66.444 -14.726 14.765 1.00 24.83 408 TYR A O 1
ATOM 2432 N N . ASP A 1 411 ? 68.687 -14.793 14.699 1.00 23.20 409 ASP A N 1
ATOM 2433 C CA . ASP A 1 411 ? 68.723 -16.041 13.952 1.00 28.75 409 ASP A CA 1
ATOM 2434 C C . ASP A 1 411 ? 69.838 -16.950 14.477 1.00 30.20 409 ASP A C 1
ATOM 2435 O O . ASP A 1 411 ? 70.767 -16.490 15.148 1.00 28.63 409 ASP A O 1
ATOM 2440 N N . ILE A 1 412 ? 69.755 -18.233 14.151 1.00 23.27 410 ILE A N 1
ATOM 2441 C CA . ILE A 1 412 ? 70.665 -19.227 14.720 1.00 23.79 410 ILE A CA 1
ATOM 2442 C C . ILE A 1 412 ? 72.086 -19.078 14.188 1.00 30.39 410 ILE A C 1
ATOM 2443 O O . ILE A 1 412 ? 73.052 -19.128 14.951 1.00 33.92 410 ILE A O 1
ATOM 2448 N N . VAL A 1 413 ? 72.209 -18.915 12.875 1.00 28.12 411 VAL A N 1
ATOM 2449 C CA . VAL A 1 413 ? 73.502 -18.628 12.261 1.00 36.49 411 VAL A CA 1
ATOM 2450 C C . VAL A 1 413 ? 73.410 -17.336 11.462 1.00 53.94 411 VAL A C 1
ATOM 2451 O O . VAL A 1 413 ? 74.123 -16.372 11.740 1.00 58.03 411 VAL A O 1
#

Radius of gyration: 17.66 Å; Cα contacts (8 Å, |Δi|>4): 703; chains: 1; bounding box: 52×41×42 Å

Solvent-accessible surface area: 12680 Å² total

InterPro domains:
  IPR006035 Ureohydrolase [PF00491] (168-377)
  IPR006035 Ureohydrolase [PR00116] (189-204)
  IPR006035 Ureohydrolase [PR00116] (212-239)
  IPR006035 Ureohydrolase [PR00116] (268-286)
  IPR006035 Ureohydrolase [PR00116] (318-347)
  IPR006035 Ureohydrolase [PR00116] (353-367)
  IPR006035 Ureohydrolase [PS51409] (12-411)
  IPR006035 Ureohydrolase [PTHR43782] (6-410)
  IPR023696 Ureohydrolase domain superfamily [SSF52768] (22-375)